Protein AF-A0A958RT77-F1 (afdb_monomer_lite)

Structure (mmCIF, N/CA/C/O backbone):
data_AF-A0A958RT77-F1
#
_entry.id   AF-A0A958RT77-F1
#
loop_
_atom_site.group_PDB
_atom_site.id
_atom_site.type_symbol
_atom_site.label_atom_id
_atom_site.label_alt_id
_atom_site.label_comp_id
_atom_site.label_asym_id
_atom_site.label_entity_id
_atom_site.label_seq_id
_atom_site.pdbx_PDB_ins_code
_atom_site.Cartn_x
_atom_site.Cartn_y
_atom_site.Cartn_z
_atom_site.occupancy
_atom_site.B_iso_or_equiv
_atom_site.auth_seq_id
_atom_site.auth_comp_id
_atom_site.auth_asym_id
_at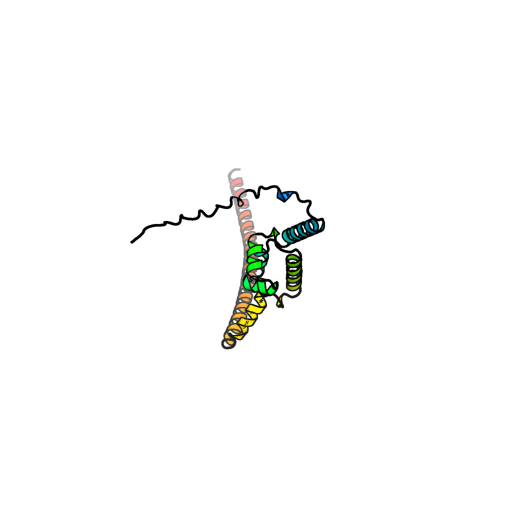om_site.auth_atom_id
_atom_site.pdbx_PDB_model_num
ATOM 1 N N . MET A 1 1 ? 43.193 56.257 -43.803 1.00 45.28 1 MET A N 1
ATOM 2 C CA . MET A 1 1 ? 42.258 56.529 -44.914 1.00 45.28 1 MET A CA 1
ATOM 3 C C . MET A 1 1 ? 41.967 55.198 -45.581 1.00 45.28 1 MET A C 1
ATOM 5 O O . MET A 1 1 ? 42.887 54.395 -45.595 1.00 45.28 1 MET A O 1
ATOM 9 N N . GLU A 1 2 ? 40.732 55.023 -46.074 1.00 42.47 2 GLU A N 1
ATOM 10 C CA . GLU A 1 2 ? 40.139 53.818 -46.714 1.00 42.47 2 GLU A CA 1
ATOM 11 C C . GLU A 1 2 ? 39.493 52.837 -45.702 1.00 42.47 2 GLU A C 1
ATOM 13 O O . GLU A 1 2 ? 40.194 52.168 -44.950 1.00 42.47 2 GLU A O 1
ATOM 18 N N . THR A 1 3 ? 38.203 52.993 -45.345 1.00 52.47 3 THR A N 1
ATOM 19 C CA . THR A 1 3 ? 36.918 52.606 -46.012 1.00 52.47 3 THR A CA 1
ATOM 20 C C . THR A 1 3 ? 36.664 51.094 -46.005 1.00 52.47 3 THR A C 1
ATOM 22 O O . THR A 1 3 ? 37.368 50.346 -46.664 1.00 52.47 3 THR A O 1
ATOM 25 N N . GLU A 1 4 ? 35.788 50.624 -45.111 1.00 48.88 4 GLU A N 1
ATOM 26 C CA . GLU A 1 4 ? 34.400 50.172 -45.372 1.00 48.88 4 GLU A CA 1
ATOM 27 C C . GLU A 1 4 ? 34.292 48.655 -45.598 1.00 48.88 4 GLU A C 1
ATOM 29 O O . GLU A 1 4 ? 35.073 48.062 -46.331 1.00 48.88 4 GLU A O 1
ATOM 34 N N . GLY A 1 5 ? 33.306 48.020 -44.952 1.00 46.94 5 GLY A N 1
ATOM 35 C CA . GLY A 1 5 ? 33.017 46.598 -45.149 1.00 46.94 5 GLY A CA 1
ATOM 36 C C . GLY A 1 5 ? 32.133 45.993 -44.064 1.00 46.94 5 GLY A C 1
ATOM 37 O O . GLY A 1 5 ? 32.602 45.201 -43.252 1.00 46.94 5 GLY A O 1
ATOM 38 N N . CYS A 1 6 ? 30.856 46.385 -44.042 1.00 52.88 6 CYS A N 1
ATOM 39 C CA . CYS A 1 6 ? 29.786 45.677 -43.334 1.00 52.88 6 CYS A CA 1
ATOM 40 C C . CYS A 1 6 ? 29.766 44.197 -43.759 1.00 52.88 6 CYS A C 1
ATOM 42 O O . CYS A 1 6 ? 29.664 43.919 -44.952 1.00 52.88 6 CYS A O 1
ATOM 44 N N . ILE A 1 7 ? 29.815 43.261 -42.805 1.00 58.53 7 ILE A N 1
ATOM 45 C CA . ILE A 1 7 ? 29.490 41.853 -43.062 1.00 58.53 7 ILE A CA 1
ATOM 46 C C . ILE A 1 7 ? 28.133 41.5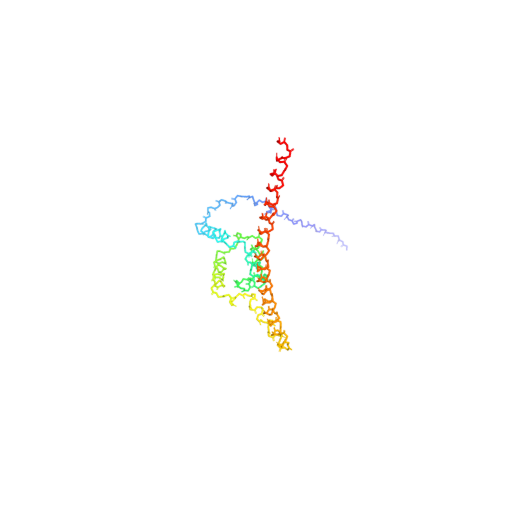52 -42.438 1.00 58.53 7 ILE A C 1
ATOM 48 O O . ILE A 1 7 ? 27.890 41.776 -41.251 1.00 58.53 7 ILE A O 1
ATOM 52 N N . ASP A 1 8 ? 27.270 41.103 -43.335 1.00 55.59 8 ASP A N 1
ATOM 53 C CA . ASP A 1 8 ? 25.847 40.882 -43.214 1.00 55.59 8 ASP A CA 1
ATOM 54 C C . ASP A 1 8 ? 25.495 39.817 -42.168 1.00 55.59 8 ASP A C 1
ATOM 56 O O . ASP A 1 8 ? 26.250 38.876 -41.899 1.00 55.59 8 ASP A O 1
ATOM 60 N N . LYS A 1 9 ? 24.317 39.979 -41.570 1.00 53.50 9 LYS A N 1
ATOM 61 C CA . LYS A 1 9 ? 23.754 39.055 -40.591 1.00 53.50 9 LYS A CA 1
ATOM 62 C C . LYS A 1 9 ? 23.440 37.750 -41.310 1.00 53.50 9 LYS A C 1
ATOM 64 O O . LYS A 1 9 ? 22.449 37.659 -42.023 1.00 53.50 9 LYS A O 1
ATOM 69 N N . GLY A 1 10 ? 24.273 36.736 -41.089 1.00 48.44 10 GLY A N 1
ATOM 70 C CA . GLY A 1 10 ? 23.970 35.368 -41.486 1.00 48.44 10 GLY A CA 1
ATOM 71 C C . GLY A 1 10 ? 22.649 34.926 -40.862 1.00 48.44 10 GLY A C 1
ATOM 72 O O . GLY A 1 10 ? 22.572 34.665 -39.660 1.00 48.44 10 GLY A O 1
ATOM 73 N N . GLU A 1 11 ? 21.611 34.878 -41.689 1.00 52.22 11 GLU A N 1
ATOM 74 C CA . GLU A 1 11 ? 20.340 34.240 -41.395 1.00 52.22 11 GLU A CA 1
ATOM 75 C C . GLU A 1 11 ? 20.605 32.775 -41.044 1.00 52.22 11 GLU A C 1
ATOM 77 O O . GLU A 1 11 ? 21.128 31.995 -41.841 1.00 52.22 11 GLU A O 1
ATOM 82 N N . VAL A 1 12 ? 20.259 32.392 -39.817 1.00 60.38 12 VAL A N 1
ATOM 83 C CA . VAL A 1 12 ? 20.186 30.983 -39.439 1.00 60.38 12 VAL A CA 1
ATOM 84 C C . VAL A 1 12 ? 18.998 30.400 -40.203 1.00 60.38 12 VAL A C 1
ATOM 86 O O . VAL A 1 12 ? 17.880 30.883 -39.995 1.00 60.38 12 VAL A O 1
ATOM 89 N N . PRO A 1 13 ? 19.170 29.381 -41.065 1.00 49.44 13 PRO A N 1
ATOM 90 C CA . PRO A 1 13 ? 18.030 28.747 -41.695 1.00 49.44 13 PRO A CA 1
ATOM 91 C C . PRO A 1 13 ? 17.191 28.090 -40.600 1.00 49.44 13 PRO A C 1
ATOM 93 O O . PRO A 1 13 ? 17.606 27.128 -39.948 1.00 49.44 13 PRO A O 1
ATOM 96 N N . PHE A 1 14 ? 16.005 28.657 -40.388 1.00 52.34 14 PHE A N 1
ATOM 97 C CA . PHE A 1 14 ? 14.921 28.069 -39.622 1.00 52.34 14 PHE A CA 1
ATOM 98 C C . PHE A 1 14 ? 14.630 26.692 -40.221 1.00 52.34 14 PHE A C 1
ATOM 100 O O . PHE A 1 14 ? 14.027 26.558 -41.286 1.00 52.34 14 PHE A O 1
ATOM 107 N N . ASN A 1 15 ? 15.159 25.659 -39.571 1.00 47.12 15 ASN A N 1
ATOM 108 C CA . ASN A 1 15 ? 15.060 24.296 -40.047 1.00 47.12 15 ASN A CA 1
ATOM 109 C C . ASN A 1 15 ? 13.628 23.808 -39.788 1.00 47.12 15 ASN A C 1
ATOM 111 O O . ASN A 1 15 ? 13.289 23.371 -38.690 1.00 47.12 15 ASN A O 1
ATOM 115 N N . PHE A 1 16 ? 12.798 23.897 -40.828 1.00 49.09 16 PHE A N 1
ATOM 116 C CA . PHE A 1 16 ? 11.401 23.452 -40.949 1.00 49.09 16 PHE A CA 1
ATOM 117 C C . PHE A 1 16 ? 11.204 21.929 -40.740 1.00 49.09 16 PHE A C 1
ATOM 119 O O . PHE A 1 16 ? 10.168 21.361 -41.061 1.00 49.09 16 PHE A O 1
ATOM 126 N N . SER A 1 17 ? 12.177 21.234 -40.152 1.00 54.12 17 SER A N 1
ATOM 127 C CA . SER A 1 17 ? 12.109 19.800 -39.839 1.00 54.12 17 SER A CA 1
ATOM 128 C C . SER A 1 17 ? 11.355 19.504 -38.536 1.00 54.12 17 SER A C 1
ATOM 130 O O . SER A 1 17 ? 11.409 18.395 -38.009 1.00 54.12 17 SER A O 1
ATOM 132 N N . GLN A 1 18 ? 10.640 20.491 -37.999 1.00 54.53 18 GLN A N 1
ATOM 133 C CA . GLN A 1 18 ? 9.884 20.377 -36.761 1.00 54.53 18 GLN A CA 1
ATOM 134 C C . GLN A 1 18 ? 8.385 20.541 -37.010 1.00 54.53 18 GLN A C 1
ATOM 136 O O . GLN A 1 18 ? 7.767 21.326 -36.305 1.00 54.53 18 GLN A O 1
ATOM 141 N N . GLN A 1 19 ? 7.786 19.842 -37.990 1.00 52.69 19 GLN A N 1
ATOM 142 C CA . GLN A 1 19 ? 6.313 19.792 -38.089 1.00 52.69 19 GLN A CA 1
ATOM 143 C C . GLN A 1 19 ? 5.694 18.760 -39.050 1.00 52.69 19 GLN A C 1
ATOM 145 O O . GLN A 1 19 ? 4.697 19.065 -39.683 1.00 52.69 19 GLN A O 1
ATOM 150 N N . ILE A 1 20 ? 6.176 17.513 -39.117 1.00 50.62 20 ILE A N 1
ATOM 151 C CA . ILE A 1 20 ? 5.329 16.391 -39.588 1.00 50.62 20 ILE A CA 1
ATOM 152 C C . ILE A 1 20 ? 5.667 15.128 -38.781 1.00 50.62 20 ILE A C 1
ATOM 154 O O . ILE A 1 20 ? 6.307 14.202 -39.262 1.00 50.62 20 ILE A O 1
ATOM 158 N N . ALA A 1 21 ? 5.265 15.106 -37.511 1.00 45.78 21 ALA A N 1
ATOM 159 C CA . ALA A 1 21 ? 5.003 13.855 -36.800 1.00 45.78 21 ALA A CA 1
ATOM 160 C C . ALA A 1 21 ? 3.480 13.699 -36.757 1.00 45.78 21 ALA A C 1
ATOM 162 O O . ALA A 1 21 ? 2.836 13.901 -35.728 1.00 45.78 21 ALA A O 1
ATOM 163 N N . THR A 1 22 ? 2.899 13.490 -37.937 1.00 44.78 22 THR A N 1
ATOM 164 C CA . THR A 1 22 ? 1.505 13.093 -38.100 1.00 44.78 22 THR A CA 1
ATOM 165 C C . THR A 1 22 ? 1.315 11.692 -37.524 1.00 44.78 22 THR A C 1
ATOM 167 O O . THR A 1 22 ? 2.235 10.880 -37.485 1.00 44.78 22 THR A O 1
ATOM 170 N N . ASP 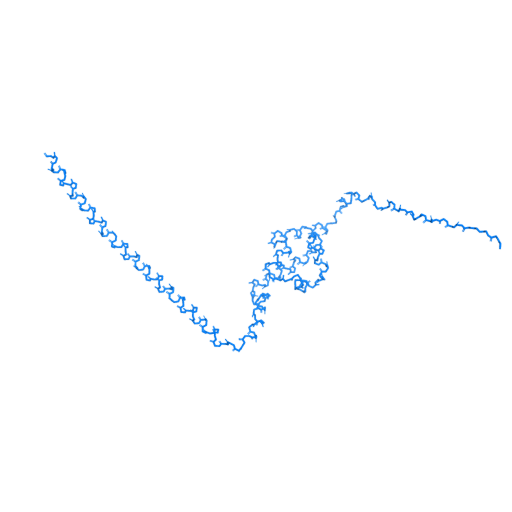A 1 23 ? 0.101 11.446 -37.046 1.00 51.34 23 ASP A N 1
ATOM 171 C CA . ASP A 1 23 ? -0.444 10.275 -36.346 1.00 51.34 23 ASP A CA 1
ATOM 172 C C . ASP A 1 23 ? -0.221 8.874 -36.991 1.00 51.34 23 ASP A C 1
ATOM 174 O O . ASP A 1 23 ? -0.827 7.897 -36.549 1.00 51.34 23 ASP A O 1
ATOM 178 N N . GLU A 1 24 ? 0.643 8.730 -38.001 1.00 48.03 24 GLU A N 1
ATOM 179 C CA . GLU A 1 24 ? 0.828 7.510 -38.807 1.00 48.03 24 GLU A CA 1
ATOM 180 C C . GLU A 1 24 ? 1.754 6.448 -38.180 1.00 48.03 24 GLU A C 1
ATOM 182 O O . GLU A 1 24 ? 1.726 5.286 -38.580 1.00 48.03 24 GLU A O 1
ATOM 187 N N . ASP A 1 25 ? 2.497 6.764 -37.115 1.00 49.78 25 ASP A N 1
ATOM 188 C CA . ASP A 1 25 ? 3.328 5.771 -36.401 1.00 49.78 25 ASP A CA 1
ATOM 189 C C . ASP A 1 25 ? 2.517 4.793 -35.512 1.00 49.78 25 ASP A C 1
ATOM 191 O O . ASP A 1 25 ? 3.078 3.924 -34.831 1.00 49.78 25 ASP A O 1
ATOM 195 N N . LYS A 1 26 ? 1.180 4.903 -35.493 1.00 52.78 26 LYS A N 1
ATOM 196 C CA . LYS A 1 26 ? 0.289 4.067 -34.666 1.00 52.78 26 LYS A CA 1
ATOM 197 C C . LYS A 1 26 ? 0.052 2.651 -35.196 1.00 52.78 26 LYS A C 1
ATOM 199 O O . LYS A 1 26 ? -0.425 1.819 -34.423 1.00 52.78 26 LYS A O 1
ATOM 204 N N . GLU A 1 27 ? 0.435 2.339 -36.432 1.00 56.12 27 GLU A N 1
ATOM 205 C CA . GLU A 1 27 ? 0.163 1.031 -37.051 1.00 56.12 27 GLU A CA 1
ATOM 206 C C . GLU A 1 27 ? 1.402 0.198 -37.395 1.00 56.12 27 GLU A C 1
ATOM 208 O O . GLU A 1 27 ? 1.317 -0.797 -38.113 1.00 56.12 27 GLU A O 1
ATOM 213 N N . ARG A 1 28 ? 2.566 0.496 -36.800 1.00 61.44 28 ARG A N 1
ATOM 214 C CA . ARG A 1 28 ? 3.628 -0.519 -36.761 1.00 61.44 28 ARG A CA 1
ATOM 215 C C . ARG A 1 28 ? 3.110 -1.720 -35.980 1.00 61.44 28 ARG A C 1
ATOM 217 O O . ARG A 1 28 ? 2.893 -1.613 -34.771 1.00 61.44 28 ARG A O 1
ATOM 224 N N . SER A 1 29 ? 2.933 -2.846 -36.674 1.00 70.25 29 SER A N 1
ATOM 225 C CA . SER A 1 29 ? 2.512 -4.133 -36.123 1.00 70.25 29 SER A CA 1
ATOM 226 C C . SER A 1 29 ? 3.239 -4.376 -34.806 1.00 70.25 29 SER A C 1
ATOM 228 O O . SER A 1 29 ? 4.444 -4.645 -34.780 1.00 70.25 29 SER A O 1
ATOM 230 N N . LYS A 1 30 ? 2.529 -4.186 -33.687 1.00 76.75 30 LYS A N 1
ATOM 231 C CA . LYS A 1 30 ? 3.128 -4.327 -32.362 1.00 76.75 30 LYS A CA 1
ATOM 232 C C . LYS A 1 30 ? 3.691 -5.736 -32.270 1.00 76.75 30 LYS A C 1
ATOM 234 O O . LYS A 1 30 ? 3.004 -6.706 -32.582 1.00 76.75 30 LYS A O 1
ATOM 239 N N . THR A 1 31 ? 4.934 -5.854 -31.820 1.00 86.69 31 THR A N 1
ATOM 240 C CA . THR A 1 31 ? 5.523 -7.170 -31.583 1.00 86.69 31 THR A CA 1
ATOM 241 C C . THR A 1 31 ? 4.637 -7.953 -30.613 1.00 86.69 31 THR A C 1
ATOM 243 O O . THR A 1 31 ? 4.084 -7.385 -29.666 1.00 86.69 31 THR A O 1
ATOM 246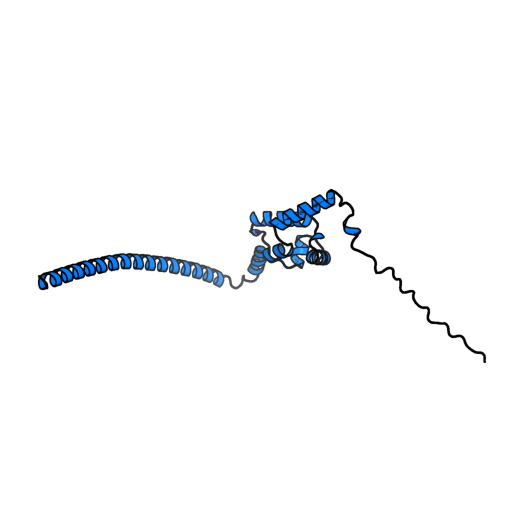 N N . ALA A 1 32 ? 4.510 -9.266 -30.818 1.00 87.81 32 ALA A N 1
ATOM 247 C CA . ALA A 1 32 ? 3.701 -10.127 -29.949 1.00 87.81 32 ALA A CA 1
ATOM 248 C C . ALA A 1 32 ? 4.077 -9.969 -28.461 1.00 87.81 32 ALA A C 1
ATOM 250 O O . ALA A 1 32 ? 3.215 -9.972 -27.582 1.00 87.81 32 ALA A O 1
ATOM 251 N N . LEU A 1 33 ? 5.364 -9.731 -28.182 1.00 85.31 33 LEU A N 1
ATOM 252 C CA . LEU A 1 33 ? 5.868 -9.444 -26.841 1.00 85.31 33 LEU A CA 1
ATOM 253 C C . LEU A 1 33 ? 5.269 -8.160 -26.246 1.00 85.31 33 LEU A C 1
ATOM 255 O O . LEU A 1 33 ? 4.861 -8.144 -25.085 1.00 85.31 33 LEU A O 1
ATOM 259 N N . ARG A 1 34 ? 5.181 -7.086 -27.038 1.00 84.88 34 ARG A N 1
ATOM 260 C CA . ARG A 1 34 ? 4.590 -5.819 -26.599 1.00 84.88 34 ARG A CA 1
ATOM 261 C C . ARG A 1 34 ? 3.102 -5.976 -26.301 1.00 84.88 34 ARG A C 1
ATOM 263 O O . ARG A 1 34 ? 2.646 -5.475 -25.277 1.00 84.88 34 ARG A O 1
ATOM 270 N N . LEU A 1 35 ? 2.375 -6.711 -27.143 1.00 88.38 35 LEU A N 1
ATOM 271 C CA . LEU A 1 35 ? 0.961 -7.027 -26.913 1.00 88.38 35 LEU A CA 1
ATOM 272 C C . LEU A 1 35 ? 0.767 -7.810 -25.611 1.00 88.38 35 LEU A C 1
ATOM 274 O O . LEU A 1 35 ? -0.093 -7.457 -24.806 1.00 88.38 35 LEU A O 1
ATOM 278 N N . LYS A 1 36 ? 1.617 -8.811 -25.355 1.00 88.62 36 LYS A N 1
ATOM 279 C CA . LYS A 1 36 ? 1.607 -9.570 -24.099 1.00 88.62 36 LYS A CA 1
ATOM 280 C C . LYS A 1 36 ? 1.815 -8.662 -22.886 1.00 88.62 36 LYS A C 1
ATOM 282 O O . LYS A 1 36 ? 1.058 -8.746 -21.924 1.00 88.62 36 LYS A O 1
ATOM 287 N N . PHE A 1 37 ? 2.794 -7.760 -22.931 1.00 88.25 37 PHE A N 1
ATOM 288 C CA . PHE A 1 37 ? 3.045 -6.828 -21.828 1.00 88.25 37 PHE A CA 1
ATOM 289 C C . PHE A 1 37 ? 1.918 -5.815 -21.631 1.00 88.25 37 PHE A C 1
ATOM 291 O O . PHE A 1 37 ? 1.573 -5.487 -20.498 1.00 88.25 37 PHE A O 1
ATOM 298 N N . GLU A 1 38 ? 1.324 -5.313 -22.711 1.00 88.00 38 GLU A N 1
ATOM 299 C CA . GLU A 1 38 ? 0.148 -4.446 -22.638 1.00 88.00 38 GLU A CA 1
ATOM 300 C C . GLU A 1 38 ? -1.032 -5.173 -21.979 1.00 88.00 38 GLU A C 1
ATOM 302 O O . GLU A 1 38 ? -1.619 -4.631 -21.040 1.00 88.00 38 GLU A O 1
ATOM 307 N N . ALA A 1 39 ? -1.304 -6.416 -22.378 1.00 88.81 39 ALA A N 1
ATOM 308 C CA . ALA A 1 39 ? -2.354 -7.239 -21.790 1.00 88.81 39 ALA A CA 1
ATOM 309 C C . ALA A 1 39 ? -2.099 -7.538 -20.302 1.00 88.81 39 ALA A C 1
ATOM 311 O O . ALA A 1 39 ? -2.981 -7.311 -19.474 1.00 88.81 39 ALA A O 1
ATOM 312 N N . GLU A 1 40 ? -0.888 -7.976 -19.936 1.00 87.00 40 GLU A N 1
ATOM 313 C CA . GLU A 1 40 ? -0.526 -8.255 -18.538 1.00 87.00 40 GLU A CA 1
ATOM 314 C C . GLU A 1 40 ? -0.742 -7.027 -17.646 1.00 87.00 40 GLU A C 1
ATOM 316 O O . GLU A 1 40 ? -1.341 -7.129 -16.574 1.00 87.00 40 GLU A O 1
ATOM 321 N N . ARG A 1 41 ? -0.326 -5.845 -18.110 1.00 87.69 41 ARG A N 1
ATOM 322 C CA . ARG A 1 41 ? -0.521 -4.595 -17.366 1.00 87.69 41 ARG A CA 1
ATOM 323 C C . ARG A 1 41 ? -1.985 -4.247 -17.199 1.00 87.69 41 ARG A C 1
ATOM 325 O O . ARG A 1 41 ? -2.380 -3.875 -16.102 1.00 87.69 41 ARG A O 1
ATOM 332 N N . GLN A 1 42 ? -2.793 -4.377 -18.249 1.00 88.88 42 GLN A N 1
ATOM 333 C CA . GLN A 1 42 ? -4.224 -4.090 -18.158 1.00 88.88 42 GLN A CA 1
ATOM 334 C C . GLN A 1 42 ? -4.929 -5.026 -17.175 1.00 88.88 42 GLN A C 1
ATOM 336 O O . GLN A 1 42 ? -5.752 -4.567 -16.385 1.00 88.88 42 GLN A O 1
ATOM 341 N N . VAL A 1 43 ? -4.587 -6.317 -17.177 1.00 89.75 43 VAL A N 1
ATOM 342 C CA . VAL A 1 43 ? -5.155 -7.290 -16.234 1.00 89.75 43 VAL A CA 1
ATOM 343 C C . VAL A 1 43 ? -4.773 -6.940 -14.800 1.00 89.75 43 VAL A C 1
ATOM 345 O O . VAL A 1 43 ? -5.643 -6.921 -13.930 1.00 89.75 43 VAL A O 1
ATOM 348 N N . ILE A 1 44 ? -3.498 -6.640 -14.540 1.00 84.12 44 ILE A N 1
ATOM 349 C CA . ILE A 1 44 ? -3.047 -6.314 -13.183 1.00 84.12 44 ILE A CA 1
ATOM 350 C C . ILE A 1 44 ? -3.627 -4.970 -12.727 1.00 84.12 44 ILE A C 1
ATOM 352 O O . ILE A 1 44 ? -4.120 -4.869 -11.606 1.00 84.12 44 ILE A O 1
ATOM 356 N N . ARG A 1 45 ? -3.667 -3.969 -13.610 1.00 85.88 45 ARG A N 1
ATOM 357 C CA . ARG A 1 45 ? -4.273 -2.659 -13.342 1.00 85.88 45 ARG A CA 1
ATOM 358 C C . ARG A 1 45 ? -5.754 -2.775 -12.991 1.00 85.88 45 ARG A C 1
ATOM 360 O O . ARG A 1 45 ? -6.192 -2.144 -12.040 1.00 85.88 45 ARG A O 1
ATOM 367 N N . LYS A 1 46 ? -6.522 -3.608 -13.702 1.00 88.19 46 LYS A N 1
ATOM 368 C CA . LYS A 1 46 ? -7.937 -3.852 -13.371 1.00 88.19 46 LYS A CA 1
ATOM 369 C C . LYS A 1 46 ? -8.128 -4.442 -11.970 1.00 88.19 46 LYS A C 1
ATOM 371 O O . LYS A 1 46 ? -9.177 -4.232 -11.379 1.00 88.19 46 LYS A O 1
ATOM 376 N N . LYS A 1 47 ? -7.140 -5.182 -11.456 1.00 86.56 47 LYS A N 1
ATOM 377 C CA . LYS A 1 47 ? -7.201 -5.810 -10.129 1.00 86.56 47 LYS A CA 1
ATOM 378 C C . LYS A 1 47 ? -6.713 -4.897 -9.005 1.00 86.56 47 LYS A C 1
ATOM 380 O O . LYS A 1 47 ? -7.320 -4.889 -7.945 1.00 86.56 47 LYS A O 1
ATOM 385 N N . LEU A 1 48 ? -5.608 -4.181 -9.220 1.00 84.56 48 LEU A N 1
ATOM 386 C CA . LEU A 1 48 ? -4.921 -3.412 -8.173 1.00 84.56 48 LEU A CA 1
ATOM 387 C C . LEU A 1 48 ? -5.215 -1.903 -8.207 1.00 84.56 48 LEU A C 1
ATOM 389 O O . LEU A 1 48 ? -4.957 -1.223 -7.219 1.00 84.56 48 LEU A O 1
ATOM 393 N N . GLY A 1 49 ? -5.736 -1.377 -9.318 1.00 88.56 49 GLY A N 1
ATOM 394 C CA . GLY A 1 49 ? -5.959 0.056 -9.525 1.00 88.56 49 GLY A CA 1
ATOM 395 C C . GLY A 1 49 ? -4.780 0.778 -10.189 1.00 88.56 49 GLY A C 1
ATOM 396 O O . GLY A 1 49 ? -3.900 0.153 -10.796 1.00 88.56 49 GLY A O 1
ATOM 397 N N . SER A 1 50 ? -4.781 2.115 -10.120 1.00 89.81 50 SER A N 1
ATOM 398 C CA . SER A 1 50 ? -3.649 2.931 -10.577 1.00 89.81 50 SER A CA 1
ATOM 399 C C . SER A 1 50 ? -2.445 2.755 -9.649 1.00 89.81 50 SER A C 1
ATOM 401 O O . SER A 1 50 ? -2.574 2.476 -8.457 1.00 89.81 50 SER A O 1
ATOM 403 N N . LEU A 1 51 ? -1.248 2.984 -10.193 1.00 89.44 51 LEU A N 1
ATOM 404 C CA . LEU A 1 51 ? -0.009 3.037 -9.418 1.00 89.44 51 LEU A CA 1
ATOM 405 C C . LEU A 1 51 ? -0.105 4.044 -8.253 1.00 89.44 51 LEU A C 1
ATOM 407 O O . LEU A 1 51 ? 0.436 3.816 -7.169 1.00 89.44 51 LEU A O 1
ATOM 411 N N . GLU A 1 52 ? -0.819 5.144 -8.478 1.00 90.44 52 GLU A N 1
ATOM 412 C CA . GLU A 1 52 ? -1.021 6.203 -7.496 1.00 90.44 52 GLU A CA 1
ATOM 413 C C . GLU A 1 52 ? -2.036 5.809 -6.412 1.00 90.44 52 GLU A C 1
ATOM 415 O O . GLU A 1 52 ? -1.846 6.141 -5.240 1.00 90.44 52 GLU A O 1
ATOM 420 N N . ASP A 1 53 ? -3.063 5.038 -6.768 1.00 91.31 53 ASP A N 1
ATOM 421 C CA . ASP A 1 53 ? -4.039 4.515 -5.807 1.00 91.31 53 ASP A CA 1
ATOM 422 C C . ASP A 1 53 ? -3.367 3.535 -4.843 1.00 91.31 53 ASP A C 1
ATOM 424 O O . ASP A 1 53 ? -3.510 3.656 -3.628 1.00 91.31 53 ASP A O 1
ATOM 428 N N . ILE A 1 54 ? -2.531 2.630 -5.367 1.00 90.56 54 ILE A N 1
ATOM 429 C CA . ILE A 1 54 ? -1.750 1.687 -4.552 1.00 90.56 54 ILE A CA 1
ATOM 430 C C . ILE A 1 54 ? -0.847 2.449 -3.572 1.00 90.56 54 ILE A C 1
ATOM 432 O O . ILE A 1 54 ? -0.764 2.102 -2.394 1.00 90.56 54 ILE A O 1
ATOM 436 N N . ARG A 1 55 ? -0.190 3.522 -4.031 1.00 91.69 55 ARG A N 1
ATOM 437 C CA . ARG A 1 55 ? 0.654 4.372 -3.177 1.00 91.69 55 ARG A CA 1
ATOM 438 C C . ARG A 1 55 ? -0.145 4.994 -2.030 1.00 91.69 55 ARG A C 1
ATOM 440 O O . ARG A 1 55 ? 0.334 4.997 -0.893 1.00 91.69 55 ARG A O 1
ATOM 447 N N . LYS A 1 56 ? -1.325 5.541 -2.333 1.00 90.88 56 LYS A N 1
ATOM 448 C CA . LYS A 1 56 ? -2.220 6.153 -1.342 1.00 90.88 56 LYS A CA 1
ATOM 449 C C . LYS A 1 56 ? -2.713 5.121 -0.333 1.00 90.88 56 LYS A C 1
ATOM 451 O O . LYS A 1 56 ? -2.638 5.393 0.860 1.00 90.88 56 LYS A O 1
ATOM 456 N N . ASN A 1 57 ? -3.106 3.935 -0.794 1.00 89.69 57 ASN A N 1
ATOM 457 C CA . ASN A 1 57 ? -3.563 2.841 0.064 1.00 89.69 57 ASN A CA 1
ATOM 458 C C . ASN A 1 57 ? -2.477 2.386 1.047 1.00 89.69 57 ASN A C 1
ATOM 460 O O . ASN A 1 57 ? -2.760 2.149 2.215 1.00 89.69 57 ASN A O 1
ATOM 464 N N . LEU A 1 58 ? -1.218 2.344 0.605 1.00 88.06 58 LEU A N 1
ATOM 465 C CA . LEU A 1 58 ? -0.076 2.023 1.467 1.00 88.06 58 LEU A CA 1
ATOM 466 C C . LEU A 1 58 ? 0.344 3.175 2.400 1.00 88.06 58 LEU A C 1
ATOM 468 O O . LEU A 1 58 ? 1.227 2.994 3.240 1.00 88.06 58 LEU A O 1
ATOM 472 N N . GLY A 1 59 ? -0.215 4.380 2.236 1.00 88.94 59 GLY A N 1
ATOM 473 C CA . GLY A 1 59 ? 0.183 5.568 2.997 1.00 88.94 59 GLY A CA 1
ATOM 474 C C . GLY A 1 59 ? 1.634 6.005 2.752 1.00 88.94 59 GLY A C 1
ATOM 475 O O . GLY A 1 59 ? 2.245 6.670 3.591 1.00 88.94 59 GLY A O 1
ATOM 476 N N . LEU A 1 60 ? 2.230 5.617 1.620 1.00 88.62 60 LEU A N 1
ATOM 477 C CA . LEU A 1 60 ? 3.638 5.877 1.324 1.00 88.62 60 LEU A CA 1
ATOM 478 C C . LEU A 1 60 ? 3.821 7.200 0.582 1.00 88.62 60 LEU A C 1
ATOM 480 O O . LEU A 1 60 ? 3.094 7.522 -0.354 1.00 88.62 60 LEU A O 1
ATOM 484 N N . SER A 1 61 ? 4.865 7.956 0.931 1.00 90.94 61 SER A N 1
ATOM 485 C CA . SER A 1 61 ? 5.290 9.082 0.096 1.00 90.94 61 SER A CA 1
ATOM 486 C C . SER A 1 61 ? 5.905 8.581 -1.212 1.00 90.94 61 SER A C 1
ATOM 488 O O . SER A 1 61 ? 6.476 7.490 -1.261 1.00 90.94 61 SER A O 1
ATOM 490 N N . GLN A 1 62 ? 5.860 9.400 -2.267 1.00 90.88 62 GLN A N 1
ATOM 491 C CA . GLN A 1 62 ? 6.457 9.064 -3.566 1.00 90.88 62 GLN A CA 1
ATOM 492 C C . GLN A 1 62 ? 7.922 8.622 -3.436 1.00 90.88 62 GLN A C 1
ATOM 494 O O . GLN A 1 62 ? 8.312 7.599 -3.988 1.00 90.88 62 GLN A O 1
ATOM 499 N N . ARG A 1 63 ? 8.732 9.345 -2.649 1.00 90.12 63 ARG A N 1
ATOM 500 C CA . ARG A 1 63 ? 10.145 8.994 -2.417 1.00 90.12 63 ARG A CA 1
ATOM 501 C C . ARG A 1 63 ? 10.306 7.619 -1.762 1.00 90.12 63 ARG A C 1
ATOM 503 O O . ARG A 1 63 ? 11.213 6.883 -2.133 1.00 90.12 63 ARG A O 1
ATOM 510 N N . LYS A 1 64 ? 9.447 7.267 -0.798 1.00 89.94 64 LYS A N 1
ATOM 511 C CA . LYS A 1 64 ? 9.472 5.944 -0.150 1.00 89.94 64 LYS A CA 1
ATOM 512 C C . LYS A 1 64 ? 9.044 4.845 -1.118 1.00 89.94 64 LYS A C 1
ATOM 514 O O . LYS A 1 64 ? 9.677 3.801 -1.149 1.00 89.94 64 LYS A O 1
ATOM 519 N N . MET A 1 65 ? 8.037 5.113 -1.944 1.00 92.12 65 MET A N 1
ATOM 520 C CA . MET A 1 65 ? 7.580 4.189 -2.981 1.00 92.12 65 MET A CA 1
ATOM 521 C C . MET A 1 65 ? 8.666 3.921 -4.032 1.00 92.12 65 MET A C 1
ATOM 523 O O . MET A 1 65 ? 8.896 2.778 -4.409 1.00 92.12 65 MET A O 1
ATOM 527 N N . CYS A 1 66 ? 9.404 4.959 -4.437 1.00 92.31 66 CYS A N 1
ATOM 528 C CA . CYS A 1 66 ? 10.553 4.820 -5.333 1.00 92.31 66 CYS A CA 1
ATOM 529 C C . CYS A 1 66 ? 11.643 3.932 -4.720 1.00 92.31 66 CYS A C 1
ATOM 531 O O . CYS A 1 66 ? 12.151 3.042 -5.392 1.00 92.31 66 CYS A O 1
ATOM 533 N N . LYS A 1 67 ? 11.956 4.118 -3.429 1.00 91.69 67 LYS A N 1
ATOM 534 C CA . LYS A 1 67 ? 12.904 3.256 -2.704 1.00 91.69 67 LYS A CA 1
ATOM 535 C C . LYS A 1 67 ? 12.414 1.812 -2.597 1.00 91.69 67 LYS A C 1
ATOM 537 O O . LYS A 1 67 ? 13.207 0.905 -2.797 1.00 91.69 67 LYS A O 1
ATOM 542 N N . LEU A 1 68 ? 11.128 1.605 -2.313 1.00 90.25 68 LEU A N 1
ATOM 543 C CA . LEU A 1 68 ? 10.523 0.274 -2.221 1.00 90.25 68 LEU A CA 1
ATOM 544 C C . LEU A 1 68 ? 10.639 -0.490 -3.546 1.00 90.25 68 LEU A C 1
ATOM 546 O O . LEU A 1 68 ? 10.961 -1.672 -3.557 1.00 90.25 68 LEU A O 1
ATOM 550 N N . LEU A 1 69 ? 10.393 0.200 -4.659 1.00 91.81 69 LEU A N 1
ATOM 551 C CA . LEU A 1 69 ? 10.458 -0.378 -6.000 1.00 91.81 69 LEU A CA 1
ATOM 552 C C . LEU A 1 69 ? 11.859 -0.337 -6.617 1.00 91.81 69 LEU A C 1
ATOM 554 O O . LEU A 1 69 ? 12.030 -0.828 -7.729 1.00 91.81 69 LEU A O 1
ATOM 558 N N . LEU A 1 70 ? 12.839 0.240 -5.913 1.00 93.25 70 LEU A N 1
ATOM 559 C CA . LEU A 1 70 ? 14.210 0.443 -6.386 1.00 93.25 70 LEU A CA 1
ATOM 560 C C . LEU A 1 70 ? 14.279 1.203 -7.723 1.00 93.25 70 LEU A C 1
ATOM 562 O O . LEU A 1 70 ? 15.065 0.868 -8.606 1.00 93.25 70 LEU A O 1
ATOM 566 N N . ILE A 1 71 ? 13.454 2.241 -7.874 1.00 93.94 71 ILE A N 1
ATOM 567 C CA . ILE A 1 71 ? 13.420 3.090 -9.069 1.00 93.94 71 ILE A CA 1
ATOM 568 C C . ILE A 1 71 ? 13.803 4.535 -8.755 1.00 93.94 71 ILE A C 1
ATOM 570 O O . ILE A 1 71 ? 13.651 5.019 -7.632 1.00 93.94 71 ILE A O 1
ATOM 574 N N . ASP A 1 72 ? 14.236 5.257 -9.785 1.00 94.94 72 ASP A N 1
ATOM 575 C CA . ASP A 1 72 ? 14.543 6.679 -9.674 1.00 94.94 72 ASP A CA 1
ATOM 576 C C . ASP A 1 72 ? 13.260 7.549 -9.614 1.00 94.94 72 ASP A C 1
ATOM 578 O O . ASP A 1 72 ? 12.294 7.276 -10.343 1.00 94.94 72 ASP A O 1
ATOM 582 N N . PRO A 1 73 ? 13.221 8.636 -8.814 1.00 92.69 73 PRO A N 1
ATOM 583 C CA . PRO A 1 73 ? 12.063 9.531 -8.734 1.00 92.69 73 PRO A CA 1
ATOM 584 C C . PRO A 1 73 ? 11.645 10.159 -10.071 1.00 92.69 73 PRO A C 1
ATOM 586 O O . PRO A 1 73 ? 10.454 10.421 -10.287 1.00 92.69 73 PRO A O 1
ATOM 589 N N . SER A 1 74 ? 12.588 10.393 -10.989 1.00 92.88 74 SER A N 1
ATOM 590 C CA . SER A 1 74 ? 12.273 10.905 -12.327 1.00 92.88 74 SER A CA 1
ATOM 591 C C . SER A 1 74 ? 11.489 9.879 -13.149 1.00 92.88 74 SER A C 1
ATOM 593 O O . SER A 1 74 ? 10.541 10.242 -13.849 1.00 92.88 74 SER A O 1
ATOM 595 N N . THR A 1 75 ? 11.815 8.592 -13.000 1.00 93.62 75 THR A N 1
ATOM 596 C CA . THR A 1 75 ? 11.117 7.481 -13.658 1.00 93.62 75 THR A CA 1
ATOM 597 C C . THR A 1 75 ? 9.694 7.357 -13.130 1.00 93.62 75 THR A C 1
ATOM 599 O O . THR A 1 75 ? 8.756 7.311 -13.927 1.00 93.62 75 THR A O 1
ATOM 602 N N . TRP A 1 76 ? 9.508 7.431 -11.807 1.00 92.31 76 TRP A N 1
ATOM 603 C CA . TRP A 1 76 ? 8.169 7.483 -11.209 1.00 92.31 76 TRP A CA 1
ATOM 604 C C . TRP A 1 76 ? 7.341 8.630 -11.788 1.00 92.31 76 TRP A C 1
ATOM 606 O O . TRP A 1 76 ? 6.188 8.451 -12.162 1.00 92.31 76 TRP A O 1
ATOM 616 N N . SER A 1 77 ? 7.936 9.819 -11.895 1.00 91.69 77 SER A N 1
ATOM 617 C CA . SER A 1 77 ? 7.233 11.010 -12.380 1.00 91.69 77 SER A CA 1
ATOM 618 C C . SER A 1 77 ? 6.798 10.866 -13.844 1.00 91.69 77 SER A C 1
ATOM 620 O O . SER A 1 77 ? 5.741 11.361 -14.229 1.00 91.69 77 SER A O 1
ATOM 622 N N . ARG A 1 78 ? 7.580 10.152 -14.666 1.00 92.69 78 ARG A N 1
ATOM 623 C CA . ARG A 1 78 ? 7.209 9.802 -16.048 1.00 92.69 78 ARG A CA 1
ATOM 624 C C . ARG A 1 78 ? 6.052 8.806 -16.085 1.00 92.69 78 ARG A C 1
ATOM 626 O O . ARG A 1 78 ? 5.124 8.997 -16.862 1.00 92.69 78 ARG A O 1
ATOM 633 N N . TRP A 1 79 ? 6.092 7.785 -15.237 1.00 93.31 79 TRP A N 1
ATOM 634 C CA . TRP A 1 79 ? 5.038 6.774 -15.127 1.00 93.31 79 TRP A CA 1
ATOM 635 C C . TRP A 1 79 ? 3.728 7.319 -14.573 1.00 93.31 79 TRP A C 1
ATOM 637 O O . TRP A 1 79 ? 2.664 6.905 -15.011 1.00 93.31 79 TRP A O 1
ATOM 647 N N . HIS A 1 80 ? 3.801 8.282 -13.659 1.00 88.94 80 HIS A N 1
ATOM 648 C CA . HIS A 1 80 ? 2.625 8.957 -13.126 1.00 88.94 80 HIS A CA 1
ATOM 649 C C . HIS A 1 80 ? 1.896 9.774 -14.203 1.00 88.94 80 HIS A C 1
ATOM 651 O O . HIS A 1 80 ? 0.676 9.880 -14.186 1.00 88.94 80 HIS A O 1
ATOM 657 N N . LYS A 1 81 ? 2.634 10.366 -15.152 1.00 88.94 81 LYS A N 1
ATOM 658 C CA . LYS A 1 81 ? 2.033 11.075 -16.294 1.00 88.94 81 LYS A CA 1
ATOM 659 C C . LYS A 1 81 ? 1.469 10.114 -17.335 1.00 88.94 81 LYS A C 1
ATOM 661 O O . LYS A 1 81 ? 0.470 10.423 -17.971 1.00 88.94 81 LYS A O 1
ATOM 666 N N . ASP A 1 82 ? 2.139 8.984 -17.533 1.00 90.19 82 ASP A N 1
ATOM 667 C CA . ASP A 1 82 ? 1.783 8.002 -18.546 1.00 90.19 82 ASP A CA 1
ATOM 668 C C . ASP A 1 82 ? 1.988 6.578 -18.022 1.00 90.19 82 ASP A C 1
ATOM 670 O O . ASP A 1 82 ? 3.079 5.998 -18.088 1.00 90.19 82 ASP A O 1
ATOM 674 N N . GLU A 1 83 ? 0.897 5.998 -17.528 1.00 86.88 83 GLU A N 1
ATOM 675 C CA . GLU A 1 83 ? 0.886 4.641 -16.983 1.00 86.88 83 GLU A CA 1
ATOM 676 C C . GLU A 1 83 ? 1.194 3.578 -18.051 1.00 86.88 83 GLU A C 1
ATOM 678 O O . GLU A 1 83 ? 1.644 2.475 -17.732 1.00 86.88 83 GLU A O 1
ATOM 683 N N . SER A 1 84 ? 1.026 3.901 -19.340 1.00 84.75 84 SER A N 1
ATOM 684 C CA . SER A 1 84 ? 1.348 2.985 -20.440 1.00 84.75 84 SER A CA 1
ATOM 685 C C . SER A 1 84 ? 2.852 2.738 -20.591 1.00 84.75 84 SER A C 1
ATOM 687 O O . SER A 1 84 ? 3.256 1.808 -21.295 1.00 84.75 84 SER A O 1
ATOM 689 N N . LYS A 1 85 ? 3.691 3.524 -19.908 1.00 87.56 85 LYS A N 1
ATOM 690 C CA . LYS A 1 85 ? 5.151 3.362 -19.867 1.00 87.56 85 LYS A CA 1
ATOM 691 C C . LYS A 1 85 ? 5.637 2.523 -18.689 1.00 87.56 85 LYS A C 1
ATOM 693 O O . LYS A 1 85 ? 6.823 2.204 -18.642 1.00 87.56 85 LYS A O 1
ATOM 698 N N . ILE A 1 86 ? 4.752 2.138 -17.768 1.00 91.00 86 ILE A N 1
ATOM 699 C CA . ILE A 1 86 ? 5.116 1.315 -16.610 1.00 91.00 86 ILE A CA 1
ATOM 700 C C . ILE A 1 86 ? 5.438 -0.105 -17.084 1.00 91.00 86 ILE A C 1
ATOM 702 O O . ILE A 1 86 ? 4.599 -0.724 -17.738 1.00 91.00 86 ILE A O 1
ATOM 706 N N . PRO A 1 87 ? 6.609 -0.671 -16.772 1.00 90.88 87 PRO A N 1
ATOM 707 C CA . PRO A 1 87 ? 6.911 -2.058 -17.092 1.00 90.88 87 PRO A CA 1
ATOM 708 C C . PRO A 1 87 ? 6.027 -3.053 -16.314 1.00 90.88 87 PRO A C 1
ATOM 710 O O . PRO A 1 87 ? 5.700 -2.816 -15.151 1.00 90.88 87 PRO A O 1
ATOM 713 N N . PRO A 1 88 ? 5.689 -4.219 -16.892 1.00 88.81 88 PRO A N 1
ATOM 714 C CA . PRO A 1 88 ? 4.834 -5.216 -16.235 1.00 88.81 88 PRO A CA 1
ATOM 715 C C . PRO A 1 88 ? 5.430 -5.776 -14.933 1.00 88.81 88 PRO A C 1
ATOM 717 O O . PRO A 1 88 ? 4.691 -6.113 -14.011 1.00 88.81 88 PRO A O 1
ATOM 720 N N . HIS A 1 89 ? 6.761 -5.841 -14.819 1.00 90.81 89 HIS A N 1
ATOM 721 C CA . HIS A 1 89 ? 7.423 -6.348 -13.615 1.00 90.81 89 HIS A CA 1
ATOM 722 C C . HIS A 1 89 ? 7.195 -5.458 -12.382 1.00 90.81 89 HIS A C 1
ATOM 724 O O . HIS A 1 89 ? 7.179 -5.981 -11.275 1.00 90.81 89 HIS A O 1
ATOM 730 N N . ILE A 1 90 ? 6.959 -4.153 -12.561 1.00 92.81 90 ILE A N 1
ATOM 731 C CA . ILE A 1 90 ? 6.662 -3.221 -11.460 1.00 92.81 90 ILE A CA 1
ATOM 732 C C . ILE A 1 90 ? 5.301 -3.532 -10.840 1.00 92.81 90 ILE A C 1
ATOM 734 O O . ILE A 1 90 ? 5.140 -3.564 -9.625 1.00 92.81 90 ILE A O 1
ATOM 738 N N . TYR A 1 91 ? 4.310 -3.823 -11.677 1.00 91.19 91 TYR A N 1
ATOM 739 C CA . TYR A 1 91 ? 3.009 -4.265 -11.191 1.00 91.19 91 TYR A CA 1
ATOM 740 C C . TYR A 1 91 ? 3.090 -5.632 -10.507 1.00 91.19 91 TYR A C 1
ATOM 742 O O . TYR A 1 91 ? 2.425 -5.856 -9.499 1.00 91.19 91 TYR A O 1
ATOM 750 N N . ARG A 1 92 ? 3.935 -6.535 -11.017 1.00 90.81 92 ARG A N 1
ATOM 751 C CA . ARG A 1 92 ? 4.153 -7.853 -10.408 1.00 90.81 92 ARG A CA 1
ATOM 752 C C . ARG A 1 92 ? 4.847 -7.757 -9.047 1.00 90.81 92 ARG A C 1
ATOM 754 O O . ARG A 1 92 ? 4.431 -8.449 -8.123 1.00 90.81 92 ARG A O 1
ATOM 761 N N . SER A 1 93 ? 5.845 -6.886 -8.892 1.00 92.06 93 SER A N 1
ATOM 762 C CA . SER A 1 93 ? 6.495 -6.668 -7.595 1.00 92.06 93 SER A CA 1
ATOM 763 C C . SER A 1 93 ? 5.531 -6.062 -6.575 1.00 92.06 93 SER A C 1
ATOM 765 O O . SER A 1 93 ? 5.485 -6.530 -5.440 1.00 92.06 93 SER A O 1
ATOM 767 N N . LEU A 1 94 ? 4.689 -5.106 -6.984 1.00 91.38 94 LEU A N 1
ATOM 768 C CA . LEU A 1 94 ? 3.621 -4.572 -6.130 1.00 91.38 94 LEU A CA 1
ATOM 769 C C . LEU A 1 94 ? 2.609 -5.644 -5.727 1.00 91.38 94 LEU A C 1
ATOM 771 O O . LEU A 1 94 ? 2.221 -5.710 -4.565 1.00 91.38 94 LEU A O 1
ATOM 775 N N . GLN A 1 95 ? 2.214 -6.511 -6.658 1.00 91.25 95 GLN A N 1
ATOM 776 C CA . GLN A 1 95 ? 1.310 -7.619 -6.366 1.00 91.25 95 GLN A CA 1
ATOM 777 C C . GLN A 1 95 ? 1.887 -8.552 -5.292 1.00 91.25 95 GLN A C 1
ATOM 779 O O . GLN A 1 95 ? 1.177 -8.935 -4.365 1.00 91.25 95 GLN A O 1
ATOM 784 N N . TRP A 1 96 ? 3.168 -8.912 -5.399 1.00 90.81 96 TRP A N 1
ATOM 785 C CA . TRP A 1 96 ? 3.838 -9.735 -4.390 1.00 90.81 96 TRP A CA 1
ATOM 786 C C . TRP A 1 96 ? 3.973 -9.021 -3.053 1.00 90.81 96 TRP A C 1
ATOM 788 O O . TRP A 1 96 ? 3.770 -9.644 -2.016 1.00 90.81 96 TRP A O 1
ATOM 798 N N . TYR A 1 97 ? 4.273 -7.725 -3.072 1.00 91.00 97 TYR A N 1
ATOM 799 C CA . TYR A 1 97 ? 4.381 -6.929 -1.859 1.00 91.00 97 TYR A CA 1
ATOM 800 C C . TYR A 1 97 ? 3.056 -6.866 -1.090 1.00 91.00 97 TYR A C 1
ATOM 802 O O . TYR A 1 97 ? 3.038 -7.096 0.115 1.00 91.00 97 TYR A O 1
ATOM 810 N N . LEU A 1 98 ? 1.942 -6.631 -1.785 1.00 89.69 98 LEU A N 1
ATOM 811 C CA . LEU A 1 98 ? 0.613 -6.631 -1.170 1.00 89.69 98 LEU A CA 1
ATOM 812 C C . LEU A 1 98 ? 0.254 -8.013 -0.612 1.00 89.69 98 LEU A C 1
ATOM 814 O O . LEU A 1 98 ? -0.136 -8.122 0.543 1.00 89.69 98 LEU A O 1
ATOM 818 N N . ALA A 1 99 ? 0.502 -9.079 -1.377 1.00 90.50 99 ALA A N 1
ATOM 819 C CA . ALA A 1 99 ? 0.275 -10.444 -0.903 1.00 90.50 99 ALA A CA 1
ATOM 820 C C . ALA A 1 99 ? 1.140 -10.812 0.321 1.00 90.50 99 ALA A C 1
ATOM 822 O O . ALA A 1 99 ? 0.745 -11.653 1.128 1.00 90.50 99 ALA A O 1
ATOM 823 N N . LEU A 1 100 ? 2.327 -10.214 0.452 1.00 89.50 100 LEU A N 1
ATOM 824 C CA . LEU A 1 100 ? 3.199 -10.395 1.610 1.00 89.50 100 LEU A CA 1
ATOM 825 C C . LEU A 1 100 ? 2.659 -9.652 2.838 1.00 89.50 100 LEU A C 1
ATOM 827 O O . LEU A 1 100 ? 2.620 -10.230 3.921 1.00 89.50 100 LEU A O 1
ATOM 831 N N . ILE A 1 101 ? 2.210 -8.406 2.660 1.00 89.06 101 ILE A N 1
ATOM 832 C CA . ILE A 1 101 ? 1.559 -7.616 3.713 1.00 89.06 101 ILE A CA 1
ATOM 833 C C . ILE A 1 101 ? 0.335 -8.348 4.262 1.00 89.06 101 ILE A C 1
ATOM 835 O O . ILE A 1 101 ? 0.190 -8.446 5.478 1.00 89.06 101 ILE A O 1
ATOM 839 N N . ASP A 1 102 ? -0.509 -8.894 3.384 1.00 88.12 102 ASP A N 1
ATOM 840 C CA . ASP A 1 102 ? -1.733 -9.592 3.787 1.00 88.12 102 ASP A CA 1
ATOM 841 C C . ASP A 1 102 ? -1.435 -10.813 4.670 1.00 88.12 102 ASP A C 1
ATOM 843 O O . ASP A 1 102 ? -2.186 -11.124 5.592 1.00 88.12 102 ASP A O 1
ATOM 847 N N . LYS A 1 103 ? -0.318 -11.506 4.415 1.00 90.50 103 LYS A N 1
ATOM 848 C CA . LYS A 1 103 ? 0.119 -12.663 5.212 1.00 90.50 103 LYS A CA 1
ATOM 849 C C . LYS A 1 103 ? 0.818 -12.278 6.509 1.00 90.50 103 LYS A C 1
ATOM 851 O O . LYS A 1 103 ? 0.836 -13.065 7.452 1.00 90.50 103 LYS A O 1
ATOM 856 N N . SER A 1 104 ? 1.469 -11.125 6.545 1.00 86.94 104 SER A N 1
ATOM 857 C CA . SER A 1 104 ? 2.298 -10.707 7.671 1.00 86.94 104 SER A CA 1
ATOM 858 C C . SER A 1 104 ? 2.154 -9.198 7.873 1.00 86.94 104 SER A C 1
ATOM 860 O O . SER A 1 104 ? 3.006 -8.427 7.417 1.00 86.94 104 SER A O 1
ATOM 862 N N . PRO A 1 105 ? 1.090 -8.757 8.575 1.00 81.56 105 PRO A N 1
ATOM 863 C CA . PRO A 1 105 ? 0.765 -7.338 8.713 1.00 81.56 105 PRO A CA 1
ATOM 864 C C . PRO A 1 105 ? 1.848 -6.549 9.459 1.00 81.56 105 PRO A C 1
ATOM 866 O O . PRO A 1 105 ? 1.932 -5.331 9.325 1.00 81.56 105 PRO A O 1
ATOM 869 N N . GLU A 1 106 ? 2.727 -7.218 10.203 1.00 79.19 106 GLU A N 1
ATOM 870 C CA . GLU A 1 106 ? 3.889 -6.619 10.872 1.00 79.19 106 GLU A CA 1
ATOM 871 C C . GLU A 1 106 ? 4.819 -5.864 9.908 1.00 79.19 106 GLU A C 1
ATOM 873 O O . GLU A 1 106 ? 5.396 -4.842 10.275 1.00 79.19 106 GLU A O 1
ATOM 878 N N . TRP A 1 107 ? 4.905 -6.305 8.648 1.00 76.62 107 TRP A N 1
ATOM 879 C CA . TRP A 1 107 ? 5.738 -5.676 7.617 1.00 76.62 107 TRP A CA 1
ATOM 880 C C . TRP A 1 107 ? 5.070 -4.480 6.935 1.00 76.62 107 TRP A C 1
ATOM 882 O O . TRP A 1 107 ? 5.662 -3.859 6.046 1.00 76.62 107 TRP A O 1
ATOM 892 N N . HIS A 1 108 ? 3.844 -4.132 7.336 1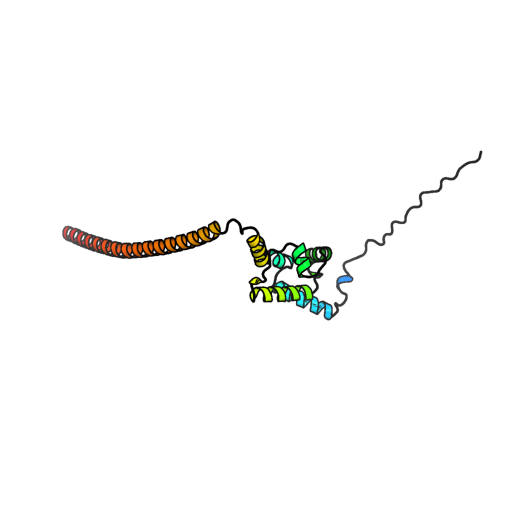.00 79.75 108 HIS A N 1
ATOM 893 C CA . HIS A 1 108 ? 3.170 -2.965 6.796 1.00 79.75 108 HIS A CA 1
ATOM 894 C C . HIS A 1 108 ? 3.962 -1.692 7.159 1.00 79.75 108 HIS A C 1
ATOM 896 O O . HIS A 1 108 ? 4.301 -1.474 8.327 1.00 79.75 108 HIS A O 1
ATOM 902 N N . PRO A 1 109 ? 4.238 -0.793 6.198 1.00 72.69 109 PRO A N 1
ATOM 903 C CA . PRO A 1 109 ? 5.115 0.357 6.419 1.00 72.69 109 PRO A CA 1
ATOM 904 C C . PRO A 1 109 ? 4.560 1.344 7.454 1.00 72.69 109 PRO A C 1
ATOM 906 O O . PRO A 1 109 ? 5.327 2.055 8.107 1.00 72.69 109 PRO A O 1
ATOM 909 N N . LEU A 1 110 ? 3.237 1.369 7.635 1.00 73.94 110 LEU A N 1
ATOM 910 C CA . LEU A 1 110 ? 2.588 2.123 8.708 1.00 73.94 110 LEU A CA 1
ATOM 911 C C . LEU A 1 110 ? 2.939 1.563 10.094 1.00 73.94 110 LEU A C 1
ATOM 913 O O . LEU A 1 110 ? 3.215 2.336 11.006 1.00 73.94 110 LEU A O 1
ATOM 917 N N . ASN A 1 111 ? 3.004 0.239 10.240 1.00 73.06 111 ASN A N 1
ATOM 918 C CA . ASN A 1 111 ? 3.284 -0.418 11.517 1.00 73.06 111 ASN A CA 1
ATOM 919 C C . ASN A 1 111 ? 4.742 -0.205 11.937 1.00 73.06 111 ASN A C 1
ATOM 921 O O . ASN A 1 111 ? 5.007 0.114 13.095 1.00 73.06 111 ASN A O 1
ATOM 925 N N . ALA A 1 112 ? 5.679 -0.251 10.983 1.00 70.06 112 ALA A N 1
ATOM 926 C CA . ALA A 1 112 ? 7.076 0.111 11.227 1.00 70.06 112 ALA A CA 1
ATOM 927 C C . ALA A 1 112 ? 7.231 1.576 11.682 1.00 70.06 112 ALA A C 1
ATOM 929 O O . ALA A 1 112 ? 8.026 1.874 12.574 1.00 70.06 112 ALA A O 1
ATOM 930 N N . TYR A 1 113 ? 6.453 2.498 11.102 1.00 64.12 113 TYR A N 1
ATOM 931 C CA . TYR A 1 113 ? 6.453 3.901 11.521 1.00 64.12 113 TYR A CA 1
ATOM 932 C C . TYR A 1 113 ? 5.872 4.065 12.931 1.00 64.12 113 TYR A C 1
ATOM 934 O O . TYR A 1 113 ? 6.511 4.688 13.772 1.00 64.12 113 TYR A O 1
ATOM 942 N N . LEU A 1 114 ? 4.728 3.448 13.237 1.00 65.50 114 LEU A N 1
ATOM 943 C CA . LEU A 1 114 ? 4.147 3.469 14.586 1.00 65.50 114 LEU A CA 1
ATOM 944 C C . LEU A 1 114 ? 5.103 2.871 15.634 1.00 65.50 114 LEU A C 1
ATOM 946 O O . LEU A 1 114 ? 5.275 3.441 16.712 1.00 65.50 114 LEU A O 1
ATOM 950 N N . GLY A 1 115 ? 5.804 1.786 15.295 1.00 64.69 115 GLY A N 1
ATOM 951 C CA . GLY A 1 115 ? 6.836 1.188 16.144 1.00 64.69 115 GLY A CA 1
ATOM 952 C C . GLY A 1 115 ? 8.033 2.112 16.397 1.00 64.69 115 GLY A C 1
ATOM 953 O O . GLY A 1 115 ? 8.501 2.211 17.528 1.00 64.69 115 GLY A O 1
ATOM 954 N N . ALA A 1 116 ? 8.495 2.851 15.383 1.00 63.56 116 ALA A N 1
ATOM 955 C CA . ALA A 1 116 ? 9.608 3.795 15.527 1.00 63.56 116 ALA A CA 1
ATOM 956 C C . ALA A 1 116 ? 9.263 5.013 16.408 1.00 63.56 116 ALA A C 1
ATOM 958 O O . ALA A 1 116 ? 10.136 5.544 17.095 1.00 63.56 116 ALA A O 1
ATOM 959 N N . PHE A 1 117 ? 7.998 5.448 16.424 1.00 57.16 117 PHE A N 1
ATOM 960 C CA . PHE A 1 117 ? 7.533 6.507 17.329 1.00 57.16 117 PHE A CA 1
ATOM 961 C C . PHE A 1 117 ? 7.373 6.016 18.770 1.00 57.16 117 PHE A C 1
ATOM 963 O O . PHE A 1 117 ? 7.615 6.787 19.698 1.00 57.16 117 PHE A O 1
ATOM 970 N N . ARG A 1 118 ? 7.078 4.724 18.968 1.00 54.91 118 ARG A N 1
ATOM 971 C CA . ARG A 1 118 ? 6.967 4.098 20.294 1.00 54.91 118 ARG A CA 1
ATOM 972 C C . ARG A 1 118 ? 8.252 4.221 21.125 1.00 54.91 118 ARG A C 1
ATOM 974 O O . ARG A 1 118 ? 8.170 4.348 22.341 1.00 54.91 118 ARG A O 1
ATOM 981 N N . GLY A 1 119 ? 9.424 4.257 20.484 1.00 51.34 119 GLY A N 1
ATOM 982 C CA . GLY A 1 119 ? 10.722 4.375 21.164 1.00 51.34 119 GLY A CA 1
ATOM 983 C C . GLY A 1 119 ? 11.040 5.757 21.757 1.00 51.34 119 GLY A C 1
ATOM 984 O O . GLY A 1 119 ? 11.895 5.851 22.629 1.00 51.34 119 GLY A O 1
ATOM 985 N N . LYS A 1 120 ? 10.365 6.837 21.331 1.00 50.53 120 LYS A N 1
ATOM 986 C CA . LYS A 1 120 ? 10.576 8.190 21.896 1.00 50.53 120 LYS A CA 1
ATOM 987 C C . LYS A 1 120 ? 9.608 8.546 23.025 1.00 50.53 120 LYS A C 1
ATOM 989 O O . LYS A 1 120 ? 9.810 9.546 23.702 1.00 50.53 120 LYS A O 1
ATOM 994 N N . THR A 1 121 ? 8.578 7.735 23.255 1.00 49.69 121 THR A N 1
ATOM 995 C CA . THR A 1 121 ? 7.553 7.960 24.290 1.00 49.69 121 THR A CA 1
ATOM 996 C C . THR A 1 121 ? 7.818 7.127 25.549 1.00 49.69 121 THR A C 1
ATOM 998 O O . THR A 1 121 ? 6.899 6.824 26.302 1.00 49.69 121 THR A O 1
ATOM 1001 N N . GLN A 1 122 ? 9.067 6.727 25.796 1.00 48.09 122 GLN A N 1
ATOM 1002 C CA . GLN A 1 122 ? 9.404 5.854 26.924 1.00 48.09 122 GLN A CA 1
ATOM 1003 C C . GLN A 1 122 ? 9.601 6.600 28.262 1.00 48.09 122 GLN A C 1
ATOM 1005 O O . GLN A 1 122 ? 9.911 5.969 29.263 1.00 48.09 122 GLN A O 1
ATOM 1010 N N . GLU A 1 123 ? 9.351 7.916 28.310 1.00 48.62 123 GLU A N 1
ATOM 1011 C CA . GLU A 1 123 ? 9.314 8.709 29.557 1.00 48.62 123 GLU A CA 1
ATOM 1012 C C . GLU A 1 123 ? 7.876 8.974 30.071 1.00 48.62 123 GLU A C 1
ATOM 1014 O O . GLU A 1 123 ? 7.681 9.553 31.131 1.00 48.62 123 GLU A O 1
ATOM 1019 N N . ASN A 1 124 ? 6.834 8.513 29.361 1.00 51.56 124 ASN A N 1
ATOM 1020 C CA . ASN A 1 124 ? 5.424 8.619 29.790 1.00 51.56 124 ASN A CA 1
ATOM 1021 C C . ASN A 1 124 ? 4.710 7.251 29.826 1.00 51.56 124 ASN A C 1
ATOM 1023 O O . ASN A 1 124 ? 3.496 7.169 29.643 1.00 51.56 124 ASN A O 1
ATOM 1027 N N . THR A 1 125 ? 5.446 6.167 30.077 1.00 53.62 125 THR A N 1
ATOM 1028 C CA . THR A 1 125 ? 4.892 4.811 30.219 1.00 53.62 125 THR A CA 1
ATOM 1029 C C . THR A 1 125 ? 3.775 4.661 31.268 1.00 53.62 125 THR A C 1
ATOM 1031 O O . THR A 1 125 ? 2.830 3.944 30.951 1.00 53.62 125 THR A O 1
ATOM 1034 N N . PRO A 1 126 ? 3.735 5.369 32.423 1.00 56.59 126 PRO A N 1
ATOM 1035 C CA . PRO A 1 126 ? 2.620 5.191 33.361 1.00 56.59 126 PRO A CA 1
ATOM 1036 C C . PRO A 1 126 ? 1.283 5.735 32.837 1.00 56.59 126 PRO A C 1
ATOM 1038 O O . PRO A 1 126 ? 0.233 5.293 33.285 1.00 56.59 126 PRO A O 1
ATOM 1041 N N . LYS A 1 127 ? 1.291 6.669 31.875 1.00 62.97 127 LYS A N 1
ATOM 1042 C CA . LYS A 1 127 ? 0.052 7.245 31.324 1.00 62.97 127 LYS A CA 1
ATOM 1043 C C . LYS A 1 127 ? -0.579 6.366 30.254 1.00 62.97 127 LYS A C 1
ATOM 1045 O O . LYS A 1 127 ? -1.787 6.407 30.072 1.00 62.97 127 LYS A O 1
ATOM 1050 N N . LEU A 1 128 ? 0.222 5.590 29.526 1.00 62.81 128 LEU A N 1
ATOM 1051 C CA . LEU A 1 128 ? -0.304 4.734 28.468 1.00 62.81 128 LEU A CA 1
ATOM 1052 C C . LEU A 1 128 ? -1.044 3.526 29.056 1.00 62.81 128 LEU A C 1
ATOM 1054 O O . LEU A 1 128 ? -2.122 3.193 28.577 1.00 62.81 128 LEU A O 1
ATOM 1058 N N . ASP A 1 129 ? -0.511 2.941 30.129 1.00 70.31 129 ASP A N 1
ATOM 1059 C CA . ASP A 1 129 ? -1.183 1.864 30.861 1.00 70.31 129 ASP A CA 1
ATOM 1060 C C . ASP A 1 129 ? -2.475 2.370 31.524 1.00 70.31 129 ASP A C 1
ATOM 1062 O O . ASP A 1 129 ? -3.507 1.716 31.417 1.00 70.31 129 ASP A O 1
ATOM 1066 N N . GLN A 1 130 ? -2.470 3.589 32.081 1.00 77.38 130 GLN A N 1
ATOM 1067 C CA . GLN A 1 130 ? -3.686 4.252 32.578 1.00 77.38 130 GLN A CA 1
ATOM 1068 C C . GLN A 1 130 ? -4.737 4.448 31.481 1.00 77.38 130 GLN A C 1
ATOM 1070 O O . GLN A 1 130 ? -5.910 4.167 31.698 1.00 77.38 130 GLN A O 1
ATOM 1075 N N . VAL A 1 131 ? -4.330 4.877 30.283 1.00 79.62 131 VAL A N 1
ATOM 1076 C CA . VAL A 1 131 ? -5.252 5.045 29.150 1.00 79.62 131 VAL A CA 1
ATOM 1077 C C . VAL A 1 131 ? -5.825 3.699 28.696 1.00 79.62 131 VAL A C 1
ATOM 1079 O O . VAL A 1 131 ? -7.005 3.624 28.359 1.00 79.62 131 VAL A O 1
ATOM 1082 N N . TYR A 1 132 ? -5.035 2.622 28.705 1.00 79.56 132 TYR A N 1
ATOM 1083 C CA . TYR A 1 132 ? -5.556 1.285 28.408 1.00 79.56 132 TYR A CA 1
ATOM 1084 C C . TYR A 1 132 ? -6.536 0.796 29.481 1.00 79.56 132 TYR A C 1
ATOM 1086 O O . TYR A 1 132 ? -7.586 0.259 29.130 1.00 79.56 132 TYR A O 1
ATOM 1094 N N . GLU A 1 133 ? -6.258 1.038 30.764 1.00 83.19 133 GLU A N 1
ATOM 1095 C CA . GLU A 1 133 ? -7.202 0.733 31.846 1.00 83.19 133 GLU A CA 1
ATOM 1096 C C . GLU A 1 133 ? -8.491 1.561 31.750 1.00 83.19 133 GLU A C 1
ATOM 1098 O O . GLU A 1 133 ? -9.581 1.035 31.981 1.00 83.19 133 GLU A O 1
ATOM 1103 N N . GLU A 1 134 ? -8.400 2.833 31.355 1.00 85.56 134 GLU A N 1
ATOM 1104 C CA . GLU A 1 134 ? -9.565 3.683 31.101 1.00 85.56 134 GLU A CA 1
ATOM 1105 C C . GLU A 1 134 ? -10.411 3.146 29.944 1.00 85.56 134 GLU A C 1
ATOM 1107 O O . GLU A 1 134 ? -11.633 3.062 30.075 1.00 85.56 134 GLU A O 1
ATOM 1112 N N . ILE A 1 135 ? -9.790 2.725 28.837 1.00 85.38 135 ILE A N 1
ATOM 1113 C CA . ILE A 1 135 ? -10.495 2.111 27.702 1.00 85.38 135 ILE A CA 1
ATOM 1114 C C . ILE A 1 135 ? -11.234 0.847 28.153 1.00 85.38 135 ILE A C 1
ATOM 1116 O O . ILE A 1 135 ? -12.419 0.690 27.850 1.00 85.38 135 ILE A O 1
ATOM 1120 N N . ASP A 1 136 ? -10.574 -0.022 28.914 1.00 88.19 136 ASP A N 1
ATOM 1121 C CA . ASP A 1 136 ? -11.177 -1.245 29.446 1.00 88.19 136 ASP A CA 1
ATOM 1122 C C . ASP A 1 136 ? -12.336 -0.944 30.403 1.00 88.19 136 ASP A C 1
ATOM 1124 O O . ASP A 1 136 ? -13.389 -1.590 30.348 1.00 88.19 136 ASP A O 1
ATOM 1128 N N . ASN A 1 137 ? -12.180 0.059 31.266 1.00 94.19 137 ASN A N 1
ATOM 1129 C CA . ASN A 1 137 ? -13.227 0.485 32.185 1.00 94.19 137 ASN A CA 1
ATOM 1130 C C . ASN A 1 137 ? -14.436 1.050 31.423 1.00 94.19 137 ASN A C 1
ATOM 1132 O O . ASN A 1 137 ? -15.572 0.657 31.690 1.00 94.19 137 ASN A O 1
ATOM 1136 N N . ILE A 1 138 ? -14.204 1.892 30.413 1.00 90.12 138 ILE A N 1
ATOM 1137 C CA . ILE A 1 138 ? -15.256 2.449 29.552 1.00 90.12 138 ILE A CA 1
ATOM 1138 C C . ILE A 1 138 ? -15.980 1.331 28.795 1.00 90.12 138 ILE A C 1
ATOM 1140 O O . ILE A 1 138 ? -17.210 1.325 28.728 1.00 90.12 138 ILE A O 1
ATOM 1144 N N . GLN A 1 139 ? -15.259 0.341 28.265 1.00 85.25 139 GLN A N 1
ATOM 1145 C CA . GLN A 1 139 ? -15.879 -0.805 27.597 1.00 85.25 139 GLN A CA 1
ATOM 1146 C C . GLN A 1 139 ? -16.750 -1.627 28.552 1.00 85.25 139 GLN A C 1
ATOM 1148 O O . GLN A 1 139 ? -17.854 -2.042 28.183 1.00 85.25 139 GLN A O 1
ATOM 1153 N N . ARG A 1 140 ? -16.302 -1.830 29.797 1.00 88.31 140 ARG A N 1
ATOM 1154 C CA . ARG A 1 140 ? -17.103 -2.494 30.835 1.00 88.31 140 ARG A CA 1
ATOM 1155 C C . ARG A 1 140 ? -18.348 -1.683 31.180 1.00 88.31 140 ARG A C 1
ATOM 1157 O O . ARG A 1 140 ? -19.428 -2.265 31.223 1.00 88.31 140 ARG A O 1
ATOM 1164 N N . GLN A 1 141 ? -18.223 -0.367 31.350 1.00 87.88 141 GLN A N 1
ATOM 1165 C CA . GLN A 1 141 ? -19.351 0.531 31.614 1.00 87.88 141 GLN A CA 1
ATOM 1166 C C . GLN A 1 141 ? -20.370 0.541 30.471 1.00 87.88 141 GLN A C 1
ATOM 1168 O O . GLN A 1 141 ? -21.575 0.493 30.711 1.00 87.88 141 GLN A O 1
ATOM 1173 N N . LEU A 1 142 ? -19.915 0.551 29.218 1.00 89.75 142 LEU A N 1
ATOM 1174 C CA . LEU A 1 142 ? -20.803 0.444 28.062 1.00 89.75 142 LEU A CA 1
ATOM 1175 C C . LEU A 1 142 ? -21.531 -0.898 28.051 1.00 89.75 142 LEU A C 1
ATOM 1177 O O . LEU A 1 142 ? -22.737 -0.934 27.823 1.00 89.75 142 LEU A O 1
ATOM 1181 N N . LYS A 1 143 ? -20.832 -1.997 28.348 1.00 90.81 143 LYS A N 1
ATOM 1182 C CA . LYS A 1 143 ? -21.431 -3.335 28.402 1.00 90.81 143 LYS A CA 1
ATOM 1183 C C . LYS A 1 143 ? -22.483 -3.450 29.506 1.00 90.81 143 LYS A C 1
ATOM 1185 O O . LYS A 1 143 ? -23.550 -4.011 29.262 1.00 90.81 143 LYS A O 1
ATOM 1190 N N . THR A 1 144 ? -22.218 -2.908 30.694 1.00 88.06 144 THR A N 1
ATOM 1191 C CA . THR A 1 144 ? -23.191 -2.904 31.797 1.00 88.06 144 THR A CA 1
ATOM 1192 C C . THR A 1 144 ? -24.377 -1.996 31.492 1.00 88.06 144 THR A C 1
ATOM 1194 O O . THR A 1 144 ? -25.515 -2.409 31.702 1.00 88.06 144 THR A O 1
ATOM 1197 N N . THR A 1 145 ? -24.141 -0.811 30.926 1.00 89.25 145 THR A N 1
ATOM 1198 C CA . THR A 1 145 ? -25.203 0.132 30.541 1.00 89.25 145 THR A CA 1
ATOM 1199 C C . THR A 1 145 ? -26.087 -0.449 29.441 1.00 89.25 145 THR A C 1
ATOM 1201 O O . THR A 1 145 ? -27.310 -0.395 29.537 1.00 89.25 145 THR A O 1
ATOM 1204 N N . LEU A 1 146 ? -25.490 -1.076 28.424 1.00 93.25 146 LEU A N 1
ATOM 1205 C CA . LEU A 1 146 ? -26.215 -1.779 27.367 1.00 93.25 146 LEU A CA 1
ATOM 1206 C C . LEU A 1 146 ? -27.089 -2.895 27.953 1.00 93.25 146 LEU A C 1
ATOM 1208 O O . LEU A 1 146 ? -28.258 -3.014 27.594 1.00 93.25 146 LEU A O 1
ATOM 1212 N N . HIS A 1 147 ? -26.538 -3.687 28.875 1.00 90.19 147 HIS A N 1
ATOM 1213 C CA . HIS A 1 147 ? -27.275 -4.764 29.526 1.00 90.19 147 HIS A CA 1
ATOM 1214 C C . HIS A 1 147 ? -28.428 -4.236 30.391 1.00 90.19 147 HIS A C 1
ATOM 1216 O O . HIS A 1 147 ? -29.536 -4.762 30.319 1.00 90.19 147 HIS A O 1
ATOM 1222 N N . HIS A 1 148 ? -28.204 -3.163 31.152 1.00 86.38 148 HIS A N 1
ATOM 1223 C CA . HIS A 1 148 ? -29.246 -2.539 31.964 1.00 86.38 148 HIS A CA 1
ATOM 1224 C C . HIS A 1 148 ? -30.364 -1.948 31.101 1.00 86.38 148 HIS A C 1
ATOM 1226 O O . HIS A 1 148 ? -31.537 -2.198 31.364 1.00 86.38 148 HIS A O 1
ATOM 1232 N N . ASN A 1 149 ? -30.014 -1.249 30.019 1.00 89.75 149 ASN A N 1
ATOM 1233 C CA . ASN A 1 149 ? -30.985 -0.726 29.060 1.00 89.75 149 ASN A CA 1
ATOM 1234 C C . ASN A 1 149 ? -31.790 -1.853 28.403 1.00 89.75 149 ASN A C 1
ATOM 1236 O O . ASN A 1 149 ? -32.998 -1.722 28.231 1.00 89.75 149 ASN A O 1
ATOM 1240 N N . HIS A 1 150 ? -31.143 -2.971 28.065 1.00 90.75 150 HIS A N 1
ATOM 1241 C CA . HIS A 1 150 ? -31.827 -4.143 27.526 1.00 90.75 150 HIS A CA 1
ATOM 1242 C C . HIS A 1 150 ? -32.855 -4.701 28.517 1.00 90.75 150 HIS A C 1
ATOM 1244 O O . HIS A 1 150 ? -34.021 -4.858 28.162 1.00 90.75 150 HIS A O 1
ATOM 1250 N N . LEU A 1 151 ? -32.450 -4.935 29.769 1.00 89.50 151 LEU A N 1
ATOM 1251 C CA . LEU A 1 151 ? -33.342 -5.425 30.824 1.00 89.50 151 LEU A CA 1
ATOM 1252 C C . LEU A 1 151 ? -34.497 -4.454 31.094 1.00 89.50 151 LEU A C 1
ATOM 1254 O O . LEU A 1 151 ? -35.645 -4.874 31.216 1.00 89.50 151 LEU A O 1
ATOM 1258 N N . PHE A 1 152 ? -34.211 -3.153 31.131 1.00 90.81 152 PHE A N 1
ATOM 1259 C CA . PHE A 1 152 ? -35.230 -2.125 31.304 1.00 90.81 152 PHE A CA 1
ATOM 1260 C C . PHE A 1 152 ? -36.252 -2.147 30.161 1.00 90.81 152 PHE A C 1
ATOM 1262 O O . PHE A 1 152 ? -37.456 -2.103 30.403 1.00 90.81 152 PHE A O 1
ATOM 1269 N N . MET A 1 153 ? -35.797 -2.280 28.913 1.00 83.44 153 MET A N 1
ATOM 1270 C CA . MET A 1 153 ? -36.688 -2.377 27.754 1.00 83.44 153 MET A CA 1
ATOM 1271 C C . MET A 1 153 ? -37.527 -3.660 27.759 1.00 83.44 153 MET A C 1
ATOM 1273 O O . MET A 1 153 ? -38.688 -3.630 27.346 1.00 83.44 153 MET A O 1
ATOM 1277 N N . GLU A 1 154 ? -36.983 -4.778 28.239 1.00 86.56 154 GLU A N 1
ATOM 1278 C CA . GLU A 1 154 ? -37.755 -6.010 28.426 1.00 86.56 154 GLU A CA 1
ATOM 1279 C C . GLU A 1 154 ? -38.837 -5.854 29.494 1.00 86.56 154 GLU A C 1
ATOM 1281 O O . GLU A 1 154 ? -39.976 -6.279 29.286 1.00 86.56 154 GLU A O 1
ATOM 1286 N N . GLU A 1 155 ? -38.517 -5.201 30.607 1.00 85.31 155 GLU A N 1
ATOM 1287 C CA . GLU A 1 155 ? -39.476 -4.972 31.684 1.00 85.31 155 GLU A CA 1
ATOM 1288 C C . GLU A 1 155 ? -40.580 -4.000 31.255 1.00 85.31 155 GLU A C 1
ATOM 1290 O O . GLU A 1 155 ? -41.770 -4.255 31.459 1.00 85.31 155 GLU A O 1
ATOM 1295 N N . MET A 1 156 ? -40.214 -2.937 30.536 1.00 77.06 156 MET A N 1
ATOM 1296 C CA . MET A 1 156 ? -41.174 -1.999 29.955 1.00 77.06 156 MET A CA 1
ATOM 1297 C C . MET A 1 156 ? -42.089 -2.676 28.931 1.00 77.06 156 MET A C 1
ATOM 1299 O O . MET A 1 156 ? -43.278 -2.353 28.859 1.00 77.06 156 MET A O 1
ATOM 1303 N N . ARG A 1 157 ? -41.595 -3.661 28.168 1.00 76.38 157 ARG A N 1
ATOM 1304 C CA . ARG A 1 157 ? -42.432 -4.466 27.262 1.00 76.38 157 ARG A CA 1
ATOM 1305 C C . ARG A 1 157 ? -43.476 -5.282 28.033 1.00 76.38 157 ARG A C 1
ATOM 1307 O O . ARG A 1 157 ? -44.622 -5.365 27.596 1.00 76.38 157 ARG A O 1
ATOM 1314 N N . LYS A 1 158 ? -43.117 -5.851 29.187 1.00 78.25 158 LYS A N 1
ATOM 1315 C CA . LYS A 1 158 ? -44.064 -6.590 30.041 1.00 78.25 158 LYS A CA 1
ATOM 1316 C C . LYS A 1 158 ? -45.101 -5.661 30.669 1.00 78.25 158 LYS A C 1
ATOM 1318 O O . LYS A 1 158 ? -46.295 -5.941 30.580 1.00 78.25 158 LYS A O 1
ATOM 1323 N N . GLN A 1 159 ? -44.677 -4.528 31.231 1.00 77.19 159 GLN A N 1
ATOM 1324 C CA . GLN A 1 159 ? -45.605 -3.558 31.821 1.00 77.19 159 GLN A CA 1
ATOM 1325 C C . GLN A 1 159 ? -46.573 -2.964 30.796 1.00 77.19 159 GLN A C 1
ATOM 1327 O O . GLN A 1 159 ? -47.766 -2.836 31.076 1.00 77.19 159 GLN A O 1
ATOM 1332 N N . THR A 1 160 ? -46.088 -2.630 29.597 1.00 69.94 160 THR A N 1
ATOM 1333 C CA . THR A 1 160 ? -46.960 -2.122 28.532 1.00 69.94 160 THR A CA 1
ATOM 1334 C C . THR A 1 160 ? -47.997 -3.164 28.126 1.00 69.94 160 THR A C 1
ATOM 1336 O O . THR A 1 160 ? -49.172 -2.814 28.051 1.00 69.94 160 THR A O 1
ATOM 1339 N N . GLN A 1 161 ? -47.635 -4.440 27.959 1.00 71.19 161 GLN A N 1
ATOM 1340 C CA . GLN A 1 161 ? -48.622 -5.487 27.664 1.00 71.19 161 GLN A CA 1
ATOM 1341 C C . GLN A 1 161 ? -49.719 -5.600 28.728 1.00 71.19 161 GLN A C 1
ATOM 1343 O O . GLN A 1 161 ? -50.898 -5.688 28.380 1.00 71.19 161 GLN A O 1
ATOM 1348 N N . ILE A 1 162 ? -49.357 -5.536 30.010 1.00 74.25 162 ILE A N 1
ATOM 1349 C CA . ILE A 1 162 ? -50.331 -5.592 31.106 1.00 74.25 162 ILE A CA 1
ATOM 1350 C C . ILE A 1 162 ? -51.265 -4.380 31.030 1.00 74.25 162 ILE A C 1
ATOM 1352 O O . ILE A 1 162 ? -52.483 -4.532 30.992 1.00 74.25 162 ILE A O 1
ATOM 1356 N N . HIS A 1 163 ? -50.719 -3.171 30.921 1.00 74.44 163 HIS A N 1
ATOM 1357 C CA . HIS A 1 163 ? -51.526 -1.954 30.887 1.00 74.44 163 HIS A CA 1
ATOM 1358 C C . HIS A 1 163 ? -52.456 -1.877 29.660 1.00 74.44 163 HIS A C 1
ATOM 1360 O O . HIS A 1 163 ? -53.600 -1.432 29.779 1.00 74.44 163 HIS A O 1
ATOM 1366 N N . TRP A 1 164 ? -52.014 -2.356 28.491 1.00 73.44 164 TRP A N 1
ATOM 1367 C CA . TRP A 1 164 ? -52.865 -2.469 27.300 1.00 73.44 164 TRP A CA 1
ATOM 1368 C C . TRP A 1 164 ? -54.007 -3.474 27.495 1.00 73.44 164 TRP A C 1
ATOM 1370 O O . TRP A 1 164 ? -55.136 -3.170 27.116 1.00 73.44 164 TRP A O 1
ATOM 1380 N N . GLY A 1 165 ? -53.760 -4.618 28.141 1.00 80.19 165 GLY A N 1
ATOM 1381 C CA . GLY A 1 165 ? -54.806 -5.598 28.454 1.00 80.19 165 GLY A CA 1
ATOM 1382 C C . GLY A 1 165 ? -55.902 -5.028 29.358 1.00 80.19 165 GLY A C 1
ATOM 1383 O O . GLY A 1 165 ? -57.088 -5.179 29.071 1.00 80.19 165 GLY A O 1
ATOM 1384 N N . TRP A 1 166 ? -55.520 -4.290 30.403 1.00 85.44 166 TRP A N 1
ATOM 1385 C CA . TRP A 1 166 ? -56.477 -3.663 31.322 1.00 85.44 166 TRP A CA 1
ATOM 1386 C C . TRP A 1 166 ? -57.271 -2.540 30.649 1.00 85.44 166 TRP A C 1
ATOM 1388 O O . TRP A 1 166 ? -58.483 -2.448 30.839 1.00 85.44 166 TRP A O 1
ATOM 1398 N N . LYS A 1 167 ? -56.629 -1.726 29.800 1.00 85.44 167 LYS A N 1
ATOM 1399 C CA . LYS A 1 167 ? -57.337 -0.732 28.978 1.00 85.44 167 LYS A CA 1
ATOM 1400 C C . LYS A 1 167 ? -58.344 -1.381 28.029 1.00 85.44 167 LYS A C 1
ATOM 1402 O O . LYS A 1 167 ? -59.447 -0.862 27.891 1.00 85.44 167 LYS A O 1
ATOM 1407 N N . LEU A 1 168 ? -57.997 -2.512 27.413 1.00 86.44 168 LEU A N 1
ATOM 1408 C CA . LEU A 1 168 ? -58.896 -3.238 26.514 1.00 86.44 168 LEU A CA 1
ATOM 1409 C C . LEU A 1 168 ? -60.126 -3.781 27.257 1.00 86.44 168 LEU A C 1
ATOM 1411 O O . LEU A 1 168 ? -61.249 -3.618 26.786 1.00 86.44 168 LEU A O 1
ATOM 1415 N N . ILE A 1 169 ? -59.921 -4.370 28.440 1.00 89.19 169 ILE A N 1
ATOM 1416 C CA . ILE A 1 169 ? -61.001 -4.871 29.304 1.00 89.19 169 ILE A CA 1
ATOM 1417 C C . ILE A 1 169 ? -61.918 -3.724 29.741 1.00 89.19 169 ILE A C 1
ATOM 1419 O O . ILE A 1 169 ? -63.138 -3.853 29.668 1.00 89.19 169 ILE A O 1
ATOM 1423 N N . MET A 1 170 ? -61.352 -2.583 30.143 1.00 88.88 170 MET A N 1
ATOM 1424 C CA . MET A 1 170 ? -62.132 -1.403 30.531 1.00 88.88 170 MET A CA 1
ATOM 1425 C C . MET A 1 170 ? -62.948 -0.839 29.360 1.00 88.88 170 MET A C 1
ATOM 1427 O O . MET A 1 170 ? -64.109 -0.488 29.550 1.00 88.88 170 MET A O 1
ATOM 1431 N N . LEU A 1 171 ? -62.383 -0.794 28.147 1.00 90.88 171 LEU A N 1
ATOM 1432 C CA . LEU A 1 171 ? -63.104 -0.361 26.944 1.00 90.88 171 LEU A CA 1
ATOM 1433 C C . LEU A 1 171 ? -64.239 -1.320 26.567 1.00 90.88 171 LEU A C 1
ATOM 1435 O O . LEU A 1 171 ? -65.323 -0.860 26.220 1.00 90.88 171 LEU A O 1
ATOM 1439 N N . LEU A 1 172 ? -64.023 -2.634 26.673 1.00 92.06 172 LEU A N 1
ATOM 1440 C CA . LEU A 1 172 ? -65.072 -3.637 26.466 1.00 92.06 172 LEU A CA 1
ATOM 1441 C C . LEU A 1 172 ? -66.206 -3.481 27.481 1.00 92.06 172 LEU A C 1
ATOM 1443 O O . LEU A 1 172 ? -67.372 -3.482 27.098 1.00 92.06 172 LEU A O 1
ATOM 1447 N N . ASN A 1 173 ? -65.875 -3.295 28.758 1.00 89.94 173 ASN A N 1
ATOM 1448 C CA . ASN A 1 173 ? -66.873 -3.124 29.811 1.00 89.94 173 ASN A CA 1
ATOM 1449 C C . ASN A 1 173 ? -67.674 -1.818 29.629 1.00 89.94 173 ASN A C 1
ATOM 1451 O O . ASN A 1 173 ? -68.894 -1.801 29.777 1.00 89.94 173 ASN A O 1
ATOM 1455 N N . LEU A 1 174 ? -67.006 -0.736 29.211 1.00 93.88 174 LEU A N 1
ATOM 1456 C CA . LEU A 1 174 ? -67.652 0.526 28.846 1.00 93.88 174 LEU A CA 1
ATOM 1457 C C . LEU A 1 174 ? -68.592 0.359 27.642 1.00 93.88 174 LEU A C 1
ATOM 1459 O O . LEU A 1 174 ? -69.703 0.883 27.654 1.00 93.88 174 LEU A O 1
ATOM 1463 N N . PHE A 1 175 ? -68.169 -0.385 26.618 1.00 94.12 175 PHE A N 1
ATOM 1464 C CA . PHE A 1 175 ? -68.985 -0.658 25.437 1.00 94.12 175 PHE A CA 1
ATOM 1465 C C . PHE A 1 175 ? -70.251 -1.448 25.793 1.00 94.12 175 PHE A C 1
ATOM 1467 O O . PHE A 1 175 ? -71.336 -1.084 25.348 1.00 94.12 175 PHE A O 1
ATOM 1474 N N . VAL A 1 176 ? -70.136 -2.474 26.645 1.00 92.25 176 VAL A N 1
ATOM 1475 C CA . VAL A 1 176 ? -71.284 -3.254 27.143 1.00 92.25 176 VAL A CA 1
ATOM 1476 C C . VAL A 1 176 ? -72.264 -2.369 27.919 1.00 92.25 176 VAL A C 1
ATOM 1478 O O . VAL A 1 176 ? -73.468 -2.451 27.679 1.00 92.25 176 VAL A O 1
ATOM 1481 N N . LEU A 1 177 ? -71.769 -1.483 28.791 1.00 92.75 177 LEU A N 1
ATOM 1482 C CA . LEU A 1 177 ? -72.612 -0.535 29.529 1.00 92.75 177 LEU A CA 1
ATOM 1483 C C . LEU A 1 177 ? -73.372 0.411 28.594 1.00 92.75 177 LEU A C 1
ATOM 1485 O O . LEU A 1 177 ? -74.582 0.569 28.740 1.00 92.75 177 LEU A O 1
ATOM 1489 N N . ILE A 1 178 ? -72.693 0.998 27.606 1.00 93.88 178 ILE A N 1
ATOM 1490 C CA . ILE A 1 178 ? -73.330 1.873 26.611 1.00 93.88 178 ILE A CA 1
ATOM 1491 C C . ILE A 1 178 ? -74.407 1.109 25.829 1.00 93.88 178 ILE A C 1
ATOM 1493 O O . ILE A 1 178 ? -75.502 1.628 25.631 1.00 93.88 178 ILE A O 1
ATOM 1497 N N . TYR A 1 179 ? -74.130 -0.135 25.430 1.00 92.62 179 TYR A N 1
ATOM 1498 C CA . TYR A 1 179 ? -75.077 -0.963 24.682 1.00 92.62 179 TYR A CA 1
ATOM 1499 C C . TYR A 1 179 ? -76.326 -1.309 25.508 1.00 92.62 179 TYR A C 1
ATOM 1501 O O . TYR A 1 179 ? -77.437 -1.260 24.990 1.00 92.62 179 TYR A O 1
ATOM 1509 N N . SER A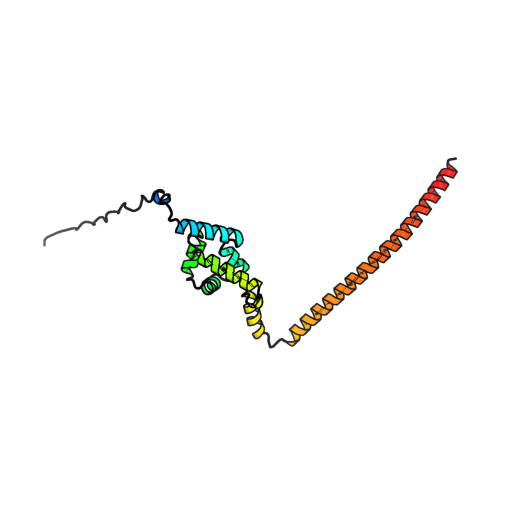 1 180 ? -76.159 -1.583 26.808 1.00 87.62 180 SER A N 1
ATOM 1510 C CA . SER A 1 180 ? -77.274 -1.830 27.735 1.00 87.62 180 SER A CA 1
ATOM 1511 C C . SER A 1 180 ? -78.142 -0.604 28.031 1.00 87.62 180 SER A C 1
ATOM 1513 O O . SER A 1 180 ? -79.230 -0.757 28.564 1.00 87.62 180 SER A O 1
ATOM 1515 N N . LEU A 1 181 ? -77.661 0.601 27.715 1.00 90.44 181 LEU A N 1
ATOM 1516 C CA . LEU A 1 181 ? -78.385 1.856 27.935 1.00 90.44 181 LEU A CA 1
ATOM 1517 C C . LEU A 1 181 ? -79.183 2.298 26.696 1.00 90.44 181 LEU A C 1
ATOM 1519 O O . LEU A 1 181 ? -80.032 3.179 26.790 1.00 90.44 181 LEU A O 1
ATOM 1523 N N . ILE A 1 182 ? -78.867 1.716 25.535 1.00 92.19 182 ILE A N 1
ATOM 1524 C CA . ILE A 1 182 ? -79.516 1.978 24.243 1.00 92.19 182 ILE A CA 1
ATOM 1525 C C . ILE A 1 182 ? -80.679 1.002 23.979 1.00 92.19 182 ILE A C 1
ATOM 1527 O O . ILE A 1 182 ? -81.609 1.366 23.260 1.00 92.19 182 ILE A O 1
ATOM 1531 N N . ILE A 1 183 ? -80.613 -0.220 24.524 1.00 85.12 183 ILE A N 1
ATOM 1532 C CA . ILE A 1 183 ? -81.669 -1.252 24.459 1.00 85.12 183 ILE A CA 1
ATOM 1533 C C . ILE A 1 183 ? -82.666 -1.050 25.597 1.00 85.12 183 ILE A C 1
ATOM 1535 O O . ILE A 1 183 ? -83.881 -1.154 25.320 1.00 85.12 183 ILE A O 1
#

Foldseek 3Di:
DDDDDDDDDPDDPPPPPPDPPPPPVPPPPPPPVLVVFQVLLVVLCVVQPQPVVLCVVLVHDLVVLCVLLVHDSVVVVVCVVPVSPDTSVSSVSSVVVVVVCVVPVCPRVVNVVVVVVVVVCVVPVVVVVVVVVVVVVVVVVVVVVVVVVVVVVVVVVVVVVVVVVVVVVVVVVVVVVVVVVVD

Secondary structure (DSSP, 8-state):
-----------------SS---GGGGGS---HHHHHHHHHHHHHHHHH--HHHHHHHTT--HHHHHHHHT--HHHHHHHHH-GGGS-HHHHHHHHHHHHHHHH-GGG-HHHHHHHHHHTT-TT-HHHHHHHHHHHHHHHHHHHHHHHHHHHHHHHHHHHHHHHHHHHHHHHHHHHHHHHHHH-

pLDDT: mean 78.99, std 15.65, range [42.47, 94.94]

Sequence (183 aa):
METEGCIDKGEVPFNFSQQIATDEDKERSKTALRLKFEAERQVIRKKLGSLEDIRKNLGLSQRKMCKLLLIDPSTWSRWHKDESKIPPHIYRSLQWYLALIDKSPEWHPLNAYLGAFRGKTQENTPKLDQVYEEIDNIQRQLKTTLHHNHLFMEEMRKQTQIHWGWKLIMLLNLFVLIYSLII

Radius of gyration: 39.02 Å; chains: 1; bounding box: 124×69×80 Å

=== Feature glossary ===
Feature key, reading from the visual/contextual features back to the raw sequence:

Rendered structure images. Six rendered views show the 3D structure from the faces of a cube — i.e. along ±x, ±y, ±z. Rendering representation is drawn randomly per protein from cartoon (secondary-structure ribbons), sticks (backbone bonds), or molecular surface; coloring is either N→C rainbow (blue at the N-terminus through red at the C-terminus) or one color per chain.

Contact-map, Ramachandran, and PAE plots. The contact map is a binary N×N matrix image: pixel (i, j) is dark where Cα_i and Cα_j are within 8 Å and |i−j|>4. Because the |i−j|>4 filter removes local helical contacts, off-diagonal stripes parallel to the main diagonal indicate parallel β-sheets; stripes perpendicular to it indicate antiparallel β-sheets. The Ramachandran plot scatters every residue's (φ, ψ) pair against the sterically allowed regions. The PAE heatmap renders the predicted-aligned-error matrix.

InterPro / GO / CATH / organism. Database cross-references. InterPro integrates a dozen domain/family signature databases into unified entries with residue-range hits. GO terms attach function/process/location labels with evidence codes. CATH codes position the fold in a four-level structural taxonomy. Organism is the NCBI-taxonomy species name.

Nearest PDB structures. The Foldseek neighbor list gives the closest experimentally determined structures in the PDB, ranked by structural alignment. TM-score near 1 means near-identical fold; near 0.3 means only rough topology match. This is how one finds what a novel AlphaFold prediction most resembles in the solved-structure universe.

Predicted aligned error. PAE(i, j) answers: if I align the predicted and true structures on residue i, how far off (in Å) do I expect residue j to be? A block-diagonal PAE matrix with low values on the blocks and high values off-diagonal is the signature of a multi-domain protein with confidently predicted domains but uncertain inter-domain orientation.

Solvent-accessible surface area. Accessible surface area quantifies burial. A residue with SASA near zero is packed into the hydrophobic core; one with SASA >100 Å² sits on the surface. Computed here via the Shrake–Rupley numerical algorithm with a 1.4 Å probe.

B-factor. B-factor (Debye–Waller factor) reflects atomic displacement in the crystal lattice. It is an experimental observable (units Å²), not a prediction; low values mean the atom is pinned down, high values mean it moves or is heterogeneous across the crystal.

pLDDT. For AlphaFold models, the B-factor field carries pLDDT — the model's own estimate of local accuracy on a 0–100 scale. Regions with pLDDT<50 should be treated as essentially unmodeled; they often correspond to intrinsically disordered segments.

Backbone torsions (φ/ψ). φ (phi) and ψ (psi) are the two rotatable backbone dihedrals per residue: φ is the C(i-1)–N–Cα–C torsion, ψ is the N–Cα–C–N(i+1) torsion, both in degrees on (−180°, 180°]. α-helical residues cluster near (−60°, −45°); β-strand residues near (−120°, +130°). A Ramachandran plot is simply a scatter of (φ, ψ) for every residue.

Radius of gyration, Cα contacts, bounding box. Radius of gyration (Rg) is the root-mean-square distance of Cα atoms from their centroid — a single number for overall size and compactness. A globular domain of N residues has Rg ≈ 2.2·N^0.38 Å; an extended or disordered chain has a much larger Rg. The Cα contact count is the number of residue pairs whose Cα atoms are within 8 Å and are more than four positions apart in sequence — a standard proxy for tertiary packing density. The bounding box is the smallest axis-aligned box enclosing all Cα atoms.

Secondary structure (3-state, P-SEA). Three-state secondary structure (P-SEA) collapses the eight DSSP classes into helix (a), strand (b), and coil (c). P-SEA assigns these from Cα geometry alone — distances and angles — without requiring backbone oxygens, so it works on any Cα trace.

Secondary structure (8-state, DSSP). DSSP 8-state secondary structure assigns each residue one of H (α-helix), G (3₁₀-helix), I (π-helix), E (extended β-strand), B (isolated β-bridge), T (hydrogen-bonded turn), S (bend), or '-' (coil). The assignment is computed from backbone hydrogen-bond geometry via the Kabsch–Sander algorithm.

Foldseek 3Di. A 3Di character summarizes, for each residue, the relative orientation of the Cα frame of its nearest spatial neighbor. Because it encodes fold topology rather than chemistry, 3Di alignments detect remote structural similarity that sequence alignment misses.

mmCIF coordinates. The mmCIF block holds the 3D Cartesian coordinates of each backbone atom (N, Cα, C, O) in ångströms. mmCIF is the PDB's canonical archive format — a tagged-loop text representation of the atomic model.

Sequence. Sequence gives the chain of amino acids in standard one-letter code (A=alanine, C=cysteine, …, Y=tyrosine), read N→C. It is the only feature that is directly encoded by the gene; all structural features are derived from the folded form of this sequence.